Protein AF-A0A8D0DI66-F1 (afdb_monomer_lite)

Radius of gyration: 53.53 Å; chains: 1; bounding box: 119×82×160 Å

InterPro domains:
  IPR032755 Translin-associated factor X-interacting protein 1, N-terminal [PF15739] (42-131)

Structure (mmCIF, N/CA/C/O backbone):
data_AF-A0A8D0DI66-F1
#
_entry.id   AF-A0A8D0DI66-F1
#
loop_
_atom_site.group_PDB
_atom_site.id
_atom_site.type_sy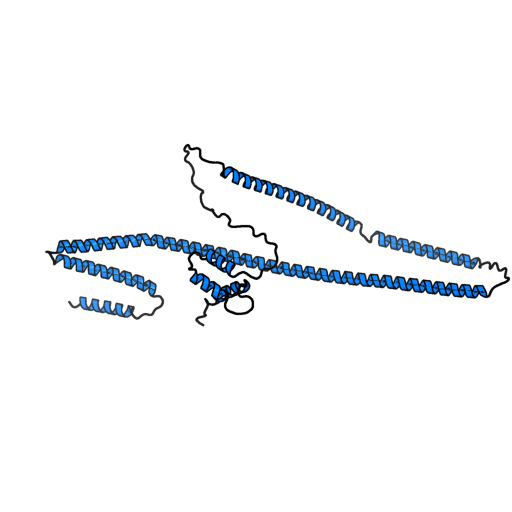mbol
_atom_site.label_atom_id
_atom_site.label_alt_id
_atom_site.label_comp_id
_atom_site.label_asym_id
_atom_site.label_entity_id
_atom_site.label_seq_id
_atom_site.pdbx_PDB_ins_code
_atom_site.Cartn_x
_atom_site.Cartn_y
_atom_site.Cartn_z
_atom_site.occupancy
_atom_site.B_iso_or_equiv
_atom_site.auth_seq_id
_atom_site.auth_comp_id
_atom_site.auth_asym_id
_atom_site.auth_atom_id
_atom_site.pdbx_PDB_model_num
ATOM 1 N N . MET A 1 1 ? -56.279 -38.815 56.880 1.00 44.34 1 MET A N 1
ATOM 2 C CA . MET A 1 1 ? -54.811 -39.004 56.993 1.00 44.34 1 MET A CA 1
ATOM 3 C C . MET A 1 1 ? -54.147 -39.741 55.809 1.00 44.34 1 MET A C 1
ATOM 5 O O . MET A 1 1 ? -52.941 -39.626 55.668 1.00 44.34 1 MET A O 1
ATOM 9 N N . SER A 1 2 ? -54.875 -40.440 54.916 1.00 43.91 2 SER A N 1
ATOM 10 C CA . SER A 1 2 ? -54.264 -41.292 53.860 1.00 43.91 2 SER A CA 1
ATOM 11 C C . SER A 1 2 ? -54.002 -40.610 52.491 1.00 43.91 2 SER A C 1
ATOM 13 O O . SER A 1 2 ? -53.246 -41.134 51.674 1.00 43.91 2 SER A O 1
ATOM 15 N N . GLN A 1 3 ? -54.572 -39.427 52.218 1.00 37.97 3 GLN A N 1
ATOM 16 C CA . GLN A 1 3 ? -54.354 -38.702 50.947 1.00 37.97 3 GLN A CA 1
ATOM 17 C C . GLN A 1 3 ? -53.141 -37.754 50.967 1.00 37.97 3 GLN A C 1
ATOM 19 O O . GLN A 1 3 ? -52.479 -37.594 49.944 1.00 37.97 3 GLN A O 1
ATOM 24 N N . HIS A 1 4 ? -52.783 -37.195 52.128 1.00 40.75 4 HIS A N 1
ATOM 25 C CA . HIS A 1 4 ? -51.636 -36.284 52.256 1.00 40.75 4 HIS A CA 1
ATOM 26 C C . HIS A 1 4 ? -50.275 -36.992 52.120 1.00 40.75 4 HIS A C 1
ATOM 28 O O . HIS A 1 4 ? -49.337 -36.410 51.583 1.00 40.75 4 HIS A O 1
ATOM 34 N N . PHE A 1 5 ? -50.176 -38.267 52.516 1.00 36.66 5 PHE A N 1
ATOM 35 C CA . PHE A 1 5 ? -48.938 -39.050 52.392 1.00 36.66 5 PHE A CA 1
ATOM 36 C C . PHE A 1 5 ? -48.656 -39.537 50.964 1.00 36.66 5 PHE A C 1
ATOM 38 O O . PHE A 1 5 ? -47.498 -39.638 50.565 1.00 36.66 5 PHE A O 1
ATOM 45 N N . ARG A 1 6 ? -49.696 -39.780 50.152 1.00 39.94 6 ARG A N 1
ATOM 46 C CA . ARG A 1 6 ? -49.511 -40.126 48.733 1.00 39.94 6 ARG A CA 1
ATOM 47 C C . ARG A 1 6 ? -48.973 -38.944 47.927 1.00 39.94 6 ARG A C 1
ATOM 49 O O . ARG A 1 6 ? -48.099 -39.140 47.095 1.00 39.94 6 ARG A O 1
ATOM 56 N N . ASN A 1 7 ? -49.412 -37.722 48.230 1.00 39.97 7 ASN A N 1
ATOM 57 C CA . ASN A 1 7 ? -48.957 -36.515 47.533 1.00 39.97 7 ASN A CA 1
ATOM 58 C C . ASN A 1 7 ? -47.483 -36.158 47.831 1.00 39.97 7 ASN A C 1
ATOM 60 O O . ASN A 1 7 ? -46.790 -35.616 46.974 1.00 39.97 7 ASN A O 1
ATOM 64 N N . LEU A 1 8 ? -46.977 -36.521 49.016 1.00 44.62 8 LEU A N 1
ATOM 65 C CA . LEU A 1 8 ? -45.566 -36.337 49.376 1.00 44.62 8 LEU A CA 1
ATOM 66 C C . LEU A 1 8 ? -44.642 -37.283 48.587 1.00 44.62 8 LEU A C 1
ATOM 68 O O . LEU A 1 8 ? -43.598 -36.859 48.099 1.00 44.62 8 LEU A O 1
ATOM 72 N N . ASN A 1 9 ? -45.068 -38.534 48.379 1.00 44.06 9 ASN A N 1
ATOM 73 C CA . ASN A 1 9 ? -44.284 -39.536 47.649 1.00 44.06 9 ASN A CA 1
ATOM 74 C C . ASN A 1 9 ? -44.114 -39.199 46.155 1.00 44.06 9 ASN A C 1
ATOM 76 O O . ASN A 1 9 ? -43.026 -39.373 45.610 1.00 44.06 9 ASN A O 1
ATOM 80 N N . TYR A 1 10 ? -45.138 -38.641 45.497 1.00 47.69 10 TYR A N 1
ATOM 81 C CA . TYR A 1 10 ? -45.021 -38.210 44.094 1.00 47.69 10 TYR A CA 1
ATOM 82 C C . TYR A 1 10 ? -44.075 -37.012 43.915 1.00 47.69 10 TYR A C 1
ATOM 84 O O . TYR A 1 10 ? -43.347 -36.953 42.927 1.00 47.69 10 TYR A O 1
ATOM 92 N N . ARG A 1 11 ? -44.024 -36.082 44.879 1.00 49.84 11 ARG A N 1
ATOM 93 C CA . ARG A 1 11 ? -43.108 -34.927 44.822 1.00 49.84 11 ARG A CA 1
ATOM 94 C C . ARG A 1 11 ? -41.650 -35.326 45.060 1.00 49.84 11 ARG A C 1
ATOM 96 O O . ARG A 1 11 ? -40.769 -34.746 44.434 1.00 49.84 11 ARG A O 1
ATOM 103 N N . CYS A 1 12 ? -41.398 -36.349 45.878 1.00 49.56 12 CYS A N 1
ATOM 104 C CA . CYS A 1 12 ? -40.059 -36.918 46.048 1.00 49.56 12 CYS A CA 1
ATOM 105 C C . CYS A 1 12 ? -39.566 -37.644 44.783 1.00 49.56 12 CYS A C 1
ATOM 107 O O . CYS A 1 12 ? -38.410 -37.476 44.407 1.00 49.56 12 CYS A O 1
ATOM 109 N N . TYR A 1 13 ? -40.431 -38.381 44.076 1.00 46.91 13 TYR A N 1
ATOM 110 C CA . TYR A 1 13 ? -40.047 -39.083 42.841 1.00 46.91 13 TYR A CA 1
ATOM 111 C C . TYR A 1 13 ? -39.694 -38.137 41.684 1.00 46.91 13 TYR A C 1
ATOM 113 O O . TYR A 1 13 ? -38.732 -38.389 40.961 1.00 46.91 13 TYR A O 1
ATOM 121 N N . VAL A 1 14 ? -40.414 -37.019 41.538 1.00 56.31 14 VAL A N 1
ATOM 122 C CA . VAL A 1 14 ? -40.091 -35.984 40.534 1.00 56.31 14 VAL A CA 1
ATOM 123 C C . VAL A 1 14 ? -38.740 -35.321 40.832 1.00 56.31 14 VAL A C 1
ATOM 125 O O . VAL A 1 14 ? -37.997 -34.992 39.912 1.00 56.31 14 VAL A O 1
ATOM 128 N N . PHE A 1 15 ? -38.386 -35.184 42.113 1.00 53.66 15 PHE A N 1
ATOM 129 C CA . PHE A 1 15 ? -37.110 -34.614 42.547 1.00 53.66 15 PHE A CA 1
ATOM 130 C C . PHE A 1 15 ? -35.921 -35.541 42.250 1.00 53.66 15 PHE A C 1
ATOM 132 O O . PHE A 1 15 ? -34.866 -35.075 41.833 1.00 53.66 15 PHE A O 1
ATOM 139 N N . VAL A 1 16 ? -36.106 -36.857 42.393 1.00 55.81 16 VAL A N 1
ATOM 140 C CA . VAL A 1 16 ? -35.076 -37.851 42.042 1.00 55.81 16 VAL A CA 1
ATOM 141 C C . VAL A 1 16 ? -34.902 -37.954 40.523 1.00 55.81 16 VAL A C 1
ATOM 143 O O . VAL A 1 16 ? -33.777 -38.042 40.048 1.00 55.81 16 VAL A O 1
ATOM 146 N N . LEU A 1 17 ? -35.981 -37.855 39.741 1.00 51.41 17 LEU A N 1
ATOM 147 C CA . LEU A 1 17 ? -35.913 -37.869 38.271 1.00 51.41 17 LEU A CA 1
ATOM 148 C C . LEU A 1 17 ? -35.216 -36.633 37.671 1.00 51.41 17 LEU A C 1
ATOM 150 O O . LEU A 1 17 ? -34.586 -36.745 36.623 1.00 51.41 17 LEU A O 1
ATOM 154 N N . LEU A 1 18 ? -35.271 -35.477 38.342 1.00 53.81 18 LEU A N 1
ATOM 155 C CA . LEU A 1 18 ? -34.569 -34.255 37.918 1.00 53.81 18 LEU A CA 1
ATOM 156 C C . LEU A 1 18 ? -33.066 -34.259 38.246 1.00 53.81 18 LEU A C 1
ATOM 158 O O . LEU A 1 18 ? -32.321 -33.490 37.647 1.00 53.81 18 LEU A O 1
ATOM 162 N N . LEU A 1 19 ? -32.609 -35.136 39.147 1.00 54.59 19 LEU A N 1
ATOM 163 C CA . LEU A 1 19 ? -31.191 -35.279 39.502 1.00 54.59 19 LEU A CA 1
ATOM 164 C C . LEU A 1 19 ? -30.407 -36.208 38.552 1.00 54.59 19 LEU A C 1
ATOM 166 O O . LEU A 1 19 ? -29.188 -36.290 38.673 1.00 54.59 19 LEU A O 1
ATOM 170 N N . PHE A 1 20 ? -31.072 -36.891 37.609 1.00 50.28 20 PHE A N 1
ATOM 171 C CA . PHE A 1 20 ? -30.468 -37.956 36.787 1.00 50.28 20 PHE A CA 1
ATOM 172 C C . PHE A 1 20 ? -30.469 -37.722 35.259 1.00 50.28 20 PHE A C 1
ATOM 174 O O . PHE A 1 20 ? -30.137 -38.644 34.516 1.00 50.28 20 PHE A O 1
ATOM 181 N N . LEU A 1 21 ? -30.786 -36.521 34.753 1.00 40.84 21 LEU A N 1
ATOM 182 C CA . LEU A 1 21 ? -30.688 -36.208 33.312 1.00 40.84 21 LEU A CA 1
ATOM 183 C C . LEU A 1 21 ? -29.466 -35.318 32.995 1.00 40.84 21 LEU A C 1
ATOM 185 O O . LEU A 1 21 ? -29.209 -34.360 33.724 1.00 40.84 21 LEU A O 1
ATOM 189 N N . PRO A 1 22 ? -28.688 -35.625 31.935 1.00 48.16 22 PRO A N 1
ATOM 190 C CA . PRO A 1 22 ? -27.294 -35.207 31.820 1.00 48.16 22 PRO A CA 1
ATOM 191 C C . PRO A 1 22 ? -27.105 -33.730 31.435 1.00 48.16 22 PRO A C 1
ATOM 193 O O . PRO A 1 22 ? -27.849 -33.152 30.641 1.00 48.16 22 PRO A O 1
ATOM 196 N N . TYR A 1 23 ? -26.045 -33.162 32.017 1.00 52.25 23 TYR A N 1
ATOM 197 C CA . TYR A 1 23 ? -25.196 -32.058 31.556 1.00 52.25 23 TYR A CA 1
ATOM 198 C C . TYR A 1 23 ? -25.203 -31.977 30.017 1.00 52.25 23 TYR A C 1
ATOM 200 O O . TYR A 1 23 ? -24.894 -32.962 29.365 1.00 52.25 23 TYR A O 1
ATOM 208 N N . TYR A 1 24 ? -25.725 -30.938 29.361 1.00 45.03 24 TYR A N 1
ATOM 209 C CA . TYR A 1 24 ? -24.924 -29.784 28.916 1.00 45.03 24 TYR A CA 1
ATOM 210 C C . TYR A 1 24 ? -25.785 -28.565 28.497 1.00 45.03 24 TYR A C 1
ATOM 212 O O . TYR A 1 24 ? -25.248 -27.528 28.131 1.00 45.03 24 TYR A O 1
ATOM 220 N N . THR A 1 25 ? -27.118 -28.629 28.610 1.00 46.09 25 THR A N 1
ATOM 221 C CA . THR A 1 25 ? -28.039 -27.493 28.348 1.00 46.09 25 THR A CA 1
ATOM 222 C C . THR A 1 25 ? -28.737 -26.971 29.611 1.00 46.09 25 THR A C 1
ATOM 224 O O . THR A 1 25 ? -29.533 -26.036 29.560 1.00 46.09 25 THR A O 1
ATOM 227 N N . ASN A 1 26 ? -28.418 -27.549 30.772 1.00 46.34 26 ASN A N 1
ATOM 228 C CA . ASN A 1 26 ? -29.177 -27.367 32.008 1.00 46.34 26 ASN A CA 1
ATOM 229 C C . ASN A 1 26 ? -28.667 -26.266 32.945 1.00 46.34 26 ASN A C 1
ATOM 231 O O . ASN A 1 26 ? -29.291 -26.047 33.973 1.00 46.34 26 ASN A O 1
ATOM 235 N N . ILE A 1 27 ? -27.590 -25.538 32.637 1.00 49.94 27 ILE A N 1
ATOM 236 C CA . ILE A 1 27 ? -27.067 -24.520 33.571 1.00 49.94 27 ILE A CA 1
ATOM 237 C C . ILE A 1 27 ? -28.084 -23.378 33.737 1.00 49.94 27 ILE A C 1
ATOM 239 O O . ILE A 1 27 ? -28.457 -23.046 34.861 1.00 49.94 27 ILE A O 1
ATOM 243 N N . PHE A 1 28 ? -28.645 -22.886 32.626 1.00 45.44 28 PHE A N 1
ATOM 244 C CA . PHE A 1 28 ? -29.612 -21.782 32.622 1.00 45.44 28 PHE A CA 1
ATOM 245 C C . PHE A 1 28 ? -30.996 -22.186 33.158 1.00 45.44 28 PHE A C 1
ATOM 247 O O . PHE A 1 28 ? -31.677 -21.392 33.812 1.00 45.44 28 PHE A O 1
ATOM 254 N N . LEU A 1 29 ? -31.417 -23.436 32.913 1.00 48.41 29 LEU A N 1
ATOM 255 C CA . LEU A 1 29 ? -32.622 -23.982 33.542 1.00 48.41 29 LEU A CA 1
ATOM 256 C C . LEU A 1 29 ? -32.398 -24.234 35.035 1.00 48.41 29 LEU A C 1
ATOM 258 O O . LEU A 1 29 ? -33.289 -23.929 35.819 1.00 48.41 29 LEU A O 1
ATOM 262 N N . SER A 1 30 ? -31.226 -24.721 35.453 1.00 53.25 30 SER A N 1
ATOM 263 C CA . SER A 1 30 ? -30.946 -24.988 36.865 1.00 53.25 30 SER A CA 1
ATOM 264 C C . SER A 1 30 ? -30.910 -23.709 37.690 1.00 53.25 30 SER A C 1
ATOM 266 O O . SER A 1 30 ? -31.426 -23.722 38.795 1.00 53.25 30 SER A O 1
ATOM 268 N N . GLU A 1 31 ? -30.405 -22.594 37.155 1.00 55.41 31 GLU A N 1
ATOM 269 C CA . GLU A 1 31 ? -30.322 -21.326 37.887 1.00 55.41 31 GLU A CA 1
ATOM 270 C C . GLU A 1 31 ? -31.719 -20.726 38.114 1.00 55.41 31 GLU A C 1
ATOM 272 O O . GLU A 1 31 ? -32.072 -20.324 39.227 1.00 55.41 31 GLU A O 1
ATOM 277 N N . LYS A 1 32 ? -32.584 -20.773 37.092 1.00 57.72 32 LYS A N 1
ATOM 278 C CA . LYS A 1 32 ? -33.996 -20.377 37.221 1.00 57.72 32 LYS A CA 1
ATOM 279 C C . LYS A 1 32 ? -34.809 -21.335 38.097 1.00 57.72 32 LYS A C 1
ATOM 281 O O . LYS A 1 32 ? -35.666 -20.892 38.855 1.00 57.72 32 LYS A O 1
ATOM 286 N N . VAL A 1 33 ? -34.548 -22.640 38.030 1.00 58.00 33 VAL A N 1
ATOM 287 C CA . VAL A 1 33 ? -35.239 -23.642 38.858 1.00 58.00 33 VAL A CA 1
ATOM 288 C C . VAL A 1 33 ? -34.773 -23.569 40.318 1.00 58.00 33 VAL A C 1
ATOM 290 O O . VAL A 1 33 ? -35.618 -23.623 41.210 1.00 58.00 33 VAL A O 1
ATOM 293 N N . LEU A 1 34 ? -33.476 -23.363 40.587 1.00 59.47 34 LEU A N 1
ATOM 294 C CA . LEU A 1 34 ? -32.938 -23.156 41.939 1.00 59.47 34 LEU A CA 1
ATOM 295 C C . LEU A 1 34 ? -33.467 -21.868 42.567 1.00 59.47 34 LEU A C 1
ATOM 297 O O . LEU A 1 34 ? -33.837 -21.873 43.738 1.00 59.47 34 LEU A O 1
ATOM 301 N N . THR A 1 35 ? -33.505 -20.766 41.814 1.00 67.56 35 THR A N 1
ATOM 302 C CA . THR A 1 35 ? -34.039 -19.490 42.319 1.00 67.56 35 THR A CA 1
ATOM 303 C C . THR A 1 35 ? -35.526 -19.601 42.640 1.00 67.56 35 THR A C 1
ATOM 305 O O . THR A 1 35 ? -35.952 -19.144 43.700 1.00 67.56 35 THR A O 1
ATOM 308 N N . TYR A 1 36 ? -36.305 -20.293 41.802 1.00 67.56 36 TYR A N 1
ATOM 309 C CA . TYR A 1 36 ? -37.727 -20.540 42.050 1.00 67.56 36 TYR A CA 1
ATOM 310 C C . TYR A 1 36 ? -37.969 -21.449 43.268 1.00 67.56 36 TYR A C 1
ATOM 312 O O . TYR A 1 36 ? -38.840 -21.167 44.093 1.00 67.56 36 TYR A O 1
ATOM 320 N N . LEU A 1 37 ? -37.169 -22.511 43.428 1.00 65.06 37 LEU A N 1
ATOM 321 C CA . LEU A 1 37 ? -37.225 -23.383 44.605 1.00 65.06 37 LEU A CA 1
ATOM 322 C C . LEU A 1 37 ? -36.842 -22.637 45.887 1.00 65.06 37 LEU A C 1
ATOM 324 O O . LEU A 1 37 ? -37.542 -22.769 46.889 1.00 65.06 37 LEU A O 1
ATOM 328 N N . ASN A 1 38 ? -35.779 -21.831 45.858 1.00 73.31 38 ASN A N 1
ATOM 329 C CA . ASN A 1 38 ? -35.362 -21.025 47.005 1.00 73.31 38 ASN A CA 1
ATOM 330 C C . ASN A 1 38 ? -36.433 -20.006 47.412 1.00 73.31 38 ASN A C 1
ATOM 332 O O . ASN A 1 38 ? -36.662 -19.820 48.605 1.00 73.31 38 ASN A O 1
ATOM 336 N N . LEU A 1 39 ? -37.143 -19.406 46.451 1.00 75.38 39 LEU A N 1
ATOM 337 C CA . LEU A 1 39 ? -38.250 -18.486 46.732 1.00 75.38 39 LEU A CA 1
ATOM 338 C C . LEU A 1 39 ? -39.400 -19.183 47.482 1.00 75.38 39 LEU A C 1
ATOM 340 O O . LEU A 1 39 ? -39.933 -18.653 48.457 1.00 75.38 39 LEU A O 1
ATOM 344 N N . LEU A 1 40 ? -39.755 -20.396 47.048 1.00 80.88 40 LEU A N 1
ATOM 345 C CA . LEU A 1 40 ? -40.791 -21.229 47.668 1.00 80.88 40 LEU A CA 1
ATOM 346 C C . LEU A 1 40 ? -40.396 -21.695 49.072 1.00 80.88 40 LEU A C 1
ATOM 348 O O . LEU A 1 40 ? -41.208 -21.624 49.993 1.00 80.88 40 LEU A O 1
ATOM 352 N N . TRP A 1 41 ? -39.152 -22.141 49.252 1.00 82.75 41 TRP A N 1
ATOM 353 C CA . TRP A 1 41 ? -38.638 -22.537 50.562 1.00 82.75 41 TRP A CA 1
ATOM 354 C C . TRP A 1 41 ? -38.611 -21.362 51.538 1.00 82.75 41 TRP A C 1
ATOM 356 O O . TRP A 1 41 ? -39.096 -21.497 52.661 1.00 82.75 41 TRP A O 1
ATOM 366 N N . LEU A 1 42 ? -38.125 -20.194 51.106 1.00 83.25 42 LEU A N 1
ATOM 367 C CA . LEU A 1 42 ? -38.096 -18.983 51.928 1.00 83.25 42 LEU A CA 1
ATOM 368 C C . LEU A 1 42 ? -39.503 -18.596 52.406 1.00 83.25 42 LEU A C 1
ATOM 370 O O . LEU A 1 42 ? -39.681 -18.250 53.573 1.00 83.25 42 LEU A O 1
ATOM 374 N N . GLN A 1 43 ? -40.507 -18.718 51.534 1.00 85.62 43 GLN A N 1
ATOM 375 C CA . GLN A 1 43 ? -41.900 -18.446 51.878 1.00 85.62 43 GLN A CA 1
ATOM 376 C C . GLN A 1 43 ? -42.434 -19.424 52.935 1.00 85.62 43 GLN A C 1
ATOM 378 O O . GLN A 1 43 ? -43.021 -18.994 53.927 1.00 85.62 43 GLN A O 1
ATOM 383 N N . VAL A 1 44 ? -42.163 -20.726 52.782 1.00 86.88 44 VAL A N 1
ATOM 384 C CA . VAL A 1 44 ? -42.542 -21.746 53.776 1.00 86.88 44 VAL A CA 1
ATOM 385 C C . VAL A 1 44 ? -41.897 -21.455 55.134 1.00 86.88 44 VAL A C 1
ATOM 387 O O . VAL A 1 44 ? -42.576 -21.501 56.160 1.00 86.88 44 VAL A O 1
ATOM 390 N N . TYR A 1 45 ? -40.611 -21.092 55.166 1.00 85.12 45 TYR A N 1
ATOM 391 C CA . TYR A 1 45 ? -39.941 -20.703 56.409 1.00 85.12 45 TYR A CA 1
ATOM 392 C C . TYR A 1 45 ? -40.535 -19.423 57.013 1.00 85.12 45 TYR A C 1
ATOM 394 O O . TYR A 1 45 ? -40.736 -19.371 58.225 1.00 85.12 45 TYR A O 1
ATOM 402 N N . ARG A 1 46 ? -40.883 -18.417 56.199 1.00 88.19 46 ARG A N 1
ATOM 403 C CA . ARG A 1 46 ? -41.519 -17.157 56.639 1.00 88.19 46 ARG A CA 1
ATOM 404 C C . ARG A 1 46 ? -42.869 -17.398 57.320 1.00 88.19 46 ARG A C 1
ATOM 406 O O . ARG A 1 46 ? -43.178 -16.740 58.326 1.00 88.19 46 ARG A O 1
ATOM 413 N N . ASP A 1 47 ? -43.632 -18.357 56.799 1.00 85.56 47 ASP A N 1
ATOM 414 C CA . ASP A 1 47 ? -44.935 -18.773 57.318 1.00 85.56 47 ASP A CA 1
ATOM 415 C C . ASP A 1 47 ? -44.792 -19.580 58.616 1.00 85.56 47 ASP A C 1
ATOM 417 O O . ASP A 1 47 ? -45.428 -19.244 59.619 1.00 85.56 47 ASP A O 1
ATOM 421 N N . VAL A 1 48 ? -43.886 -20.567 58.653 1.00 89.81 48 VAL A N 1
ATOM 422 C CA . VAL A 1 48 ? -43.586 -21.358 59.863 1.00 89.81 48 VAL A CA 1
ATOM 423 C C . VAL A 1 48 ? -43.074 -20.466 60.996 1.00 89.81 48 VAL A C 1
ATOM 425 O O . VAL A 1 48 ? -43.544 -20.580 62.127 1.00 89.81 48 VAL A O 1
ATOM 428 N N . PHE A 1 49 ? -42.172 -19.524 60.704 1.00 87.31 49 PHE A N 1
ATOM 429 C CA . PHE A 1 49 ? -41.676 -18.561 61.691 1.00 87.31 49 PHE A CA 1
ATOM 430 C C . PHE A 1 49 ? -42.793 -17.624 62.174 1.00 87.31 49 PHE A C 1
ATOM 432 O O . PHE A 1 49 ? -42.842 -17.247 63.341 1.00 87.31 49 PHE A O 1
ATOM 439 N N . GLY A 1 50 ? -43.741 -17.279 61.295 1.00 87.88 50 GLY A N 1
ATOM 440 C CA . GLY A 1 50 ? -44.944 -16.531 61.662 1.00 87.88 50 GLY A CA 1
ATOM 441 C C . GLY A 1 50 ? -45.859 -17.298 62.621 1.00 87.88 50 GLY A C 1
ATOM 442 O O . GLY A 1 50 ? -46.382 -16.701 63.560 1.00 87.88 50 GLY A O 1
ATOM 443 N N . CYS A 1 51 ? -46.032 -18.605 62.416 1.00 86.00 51 CYS A N 1
ATOM 444 C CA . CYS A 1 51 ? -46.737 -19.479 63.355 1.00 86.00 51 CYS A CA 1
ATOM 445 C C . CYS A 1 51 ? -45.985 -19.596 64.687 1.00 86.00 51 CYS A C 1
ATOM 447 O O . CYS A 1 51 ? -46.595 -19.435 65.738 1.00 86.00 51 CYS A O 1
ATOM 449 N N . PHE A 1 52 ? -44.662 -19.775 64.650 1.00 86.31 52 PHE A N 1
ATOM 450 C CA . PHE A 1 52 ? -43.818 -19.860 65.844 1.00 86.31 52 PHE A CA 1
ATOM 451 C C . PHE A 1 52 ? -43.926 -18.600 66.718 1.00 86.31 52 PHE A C 1
ATOM 453 O O . PHE A 1 52 ? -44.151 -18.696 67.918 1.00 86.31 52 PHE A O 1
ATOM 460 N N . ILE A 1 53 ? -43.877 -17.404 66.125 1.00 86.25 53 ILE A N 1
ATOM 461 C CA . ILE A 1 53 ? -44.007 -16.131 66.858 1.00 86.25 53 ILE A CA 1
ATOM 462 C C . ILE A 1 53 ? -45.357 -16.005 67.588 1.00 86.25 53 ILE A C 1
ATOM 464 O O . ILE A 1 53 ? -45.409 -15.402 68.659 1.00 86.25 53 ILE A O 1
ATOM 468 N N . LYS A 1 54 ? -46.443 -16.575 67.043 1.00 86.38 54 LYS A N 1
ATOM 469 C CA . LYS A 1 54 ? -47.788 -16.514 67.649 1.00 86.38 54 LYS A CA 1
ATOM 470 C C . LYS A 1 54 ? -47.914 -17.356 68.924 1.00 86.38 54 LYS A C 1
ATOM 472 O O . LYS A 1 54 ? -48.702 -16.999 69.797 1.00 86.38 54 LYS A O 1
ATOM 477 N N . GLU A 1 55 ? -47.145 -18.437 69.042 1.00 87.38 55 GLU A N 1
ATOM 478 C CA . GLU A 1 55 ? -47.171 -19.335 70.206 1.00 87.38 55 GLU A CA 1
ATOM 479 C C . GLU A 1 55 ? -46.388 -18.760 71.410 1.00 87.38 55 GLU A C 1
ATOM 481 O O . GLU A 1 55 ? -46.750 -18.989 72.565 1.00 87.38 55 GLU A O 1
ATOM 486 N N . PHE A 1 56 ? -45.353 -17.940 71.177 1.00 83.50 56 PHE A N 1
ATOM 487 C CA . PHE A 1 56 ? -44.485 -17.384 72.231 1.00 83.50 56 PHE A CA 1
ATOM 488 C C . PHE A 1 56 ? -44.890 -15.970 72.675 1.00 83.50 56 PHE A C 1
ATOM 490 O O . PHE A 1 56 ? -44.224 -14.985 72.357 1.00 83.50 56 PHE A O 1
ATOM 497 N N . LYS A 1 57 ? -45.944 -15.860 73.490 1.00 82.69 57 LYS A N 1
ATOM 498 C CA . LYS A 1 57 ? -46.534 -14.568 73.909 1.00 82.69 57 LYS A CA 1
ATOM 499 C C . LYS A 1 57 ? -45.572 -13.601 74.624 1.00 82.69 57 LYS A C 1
ATOM 501 O O . LYS A 1 57 ? -45.681 -12.395 74.431 1.00 82.69 57 LYS A O 1
ATOM 506 N N . THR A 1 58 ? -44.619 -14.099 75.417 1.00 86.94 58 THR A N 1
ATOM 507 C CA . THR A 1 58 ? -43.692 -13.264 76.215 1.00 86.94 58 THR A CA 1
ATOM 508 C C . THR A 1 58 ? -42.596 -12.601 75.373 1.00 86.94 58 THR A C 1
ATOM 510 O O . THR A 1 58 ? -42.191 -11.479 75.656 1.00 86.94 58 THR A O 1
ATOM 513 N N . TYR A 1 59 ? -42.132 -13.277 74.317 1.00 86.88 59 TYR A N 1
ATOM 514 C CA . TYR A 1 59 ? -41.052 -12.806 73.433 1.00 86.88 59 TYR A CA 1
ATOM 515 C C . TYR A 1 59 ? -41.555 -12.369 72.048 1.00 86.88 59 TYR A C 1
ATOM 517 O O . TYR A 1 59 ? -40.766 -11.938 71.206 1.00 86.88 59 TYR A O 1
ATOM 525 N N . GLN A 1 60 ? -42.867 -12.441 71.816 1.00 90.00 60 GLN A N 1
ATOM 526 C CA . GLN A 1 60 ? -43.541 -12.063 70.575 1.00 90.00 60 GLN A CA 1
ATOM 527 C C . GLN A 1 60 ? -43.098 -10.696 70.011 1.00 90.00 60 GLN A C 1
ATOM 529 O O . GLN A 1 60 ? -42.724 -10.662 68.837 1.00 90.00 60 GLN A O 1
ATOM 534 N N . PRO A 1 61 ? -43.095 -9.577 70.772 1.00 89.38 61 PRO A N 1
ATOM 535 C CA . PRO A 1 61 ? -42.693 -8.279 70.225 1.00 89.38 61 PRO A CA 1
ATOM 536 C C . PRO A 1 61 ? -41.237 -8.279 69.745 1.00 89.38 61 PRO A C 1
ATOM 538 O O . PRO A 1 61 ? -40.966 -7.776 68.656 1.00 89.38 61 PRO A O 1
ATOM 541 N N . LEU A 1 62 ? -40.326 -8.929 70.478 1.00 89.94 62 LEU A N 1
ATOM 542 C CA . LEU A 1 62 ? -38.916 -9.045 70.100 1.00 89.94 62 LEU A CA 1
ATOM 543 C C . LEU A 1 62 ? -38.739 -9.865 68.812 1.00 89.94 62 LEU A C 1
ATOM 545 O O . LEU A 1 62 ? -38.111 -9.391 67.870 1.00 89.94 62 LEU A O 1
ATOM 549 N N . LEU A 1 63 ? -39.333 -11.061 68.732 1.00 89.50 63 LEU A N 1
ATOM 550 C CA . LEU A 1 63 ? -39.221 -11.917 67.544 1.00 89.50 63 LEU A CA 1
ATOM 551 C C . LEU A 1 63 ? -39.915 -11.308 66.317 1.00 89.50 63 LEU A C 1
ATOM 553 O O . LEU A 1 63 ? -39.430 -11.458 65.197 1.00 89.50 63 LEU A O 1
ATOM 557 N N . SER A 1 64 ? -41.027 -10.592 66.515 1.00 89.50 64 SER A N 1
ATOM 558 C CA . SER A 1 64 ? -41.695 -9.853 65.439 1.00 89.50 64 SER A CA 1
ATOM 559 C C . SER A 1 64 ? -40.861 -8.668 64.943 1.00 89.50 64 SER A C 1
ATOM 561 O O . SER A 1 64 ? -40.811 -8.436 63.738 1.00 89.50 64 SER A O 1
ATOM 563 N N . GLY A 1 65 ? -40.157 -7.974 65.845 1.00 91.44 65 GLY A N 1
ATOM 564 C CA . GLY A 1 65 ? -39.211 -6.915 65.501 1.00 91.44 65 GLY A CA 1
ATOM 565 C C . GLY A 1 65 ? -38.035 -7.455 64.692 1.00 91.44 65 GLY A C 1
ATOM 566 O O . GLY A 1 65 ? -37.757 -6.945 63.614 1.00 91.44 65 GLY A O 1
ATOM 567 N N . ILE A 1 66 ? -37.424 -8.554 65.145 1.00 90.88 66 ILE A N 1
ATOM 568 C CA . ILE A 1 66 ? -36.336 -9.233 64.423 1.00 90.88 66 ILE A CA 1
ATOM 569 C C . ILE A 1 66 ? -36.804 -9.680 63.030 1.00 90.88 66 ILE A C 1
ATOM 571 O O . ILE A 1 66 ? -36.142 -9.392 62.036 1.00 90.88 66 ILE A O 1
ATOM 575 N N . LYS A 1 67 ? -37.971 -10.335 62.931 1.00 90.88 67 LYS A N 1
ATOM 576 C CA . LYS A 1 67 ? -38.552 -10.744 61.642 1.00 90.88 67 LYS A CA 1
ATOM 577 C C . LYS A 1 67 ? -38.769 -9.540 60.721 1.00 90.88 67 LYS A C 1
ATOM 579 O O . LYS A 1 67 ? -38.412 -9.614 59.551 1.00 90.88 67 LYS A O 1
ATOM 584 N N . LYS A 1 68 ? -39.308 -8.434 61.239 1.00 91.81 68 LYS A N 1
ATOM 585 C CA . LYS A 1 68 ? -39.535 -7.207 60.465 1.00 91.81 68 LYS A CA 1
ATOM 586 C C . LYS A 1 68 ? -38.228 -6.611 59.935 1.00 91.81 68 LYS A C 1
ATOM 588 O O . LYS A 1 68 ? -38.182 -6.249 58.767 1.00 91.81 68 LYS A O 1
ATOM 593 N N . GLU A 1 69 ? -37.169 -6.555 60.741 1.00 93.19 69 GLU A N 1
ATOM 594 C CA . GLU A 1 69 ? -35.857 -6.063 60.288 1.00 93.19 69 GLU A CA 1
ATOM 595 C C . GLU A 1 69 ? -35.264 -6.930 59.163 1.00 93.19 69 GLU A C 1
ATOM 597 O O . GLU A 1 69 ? -34.781 -6.410 58.154 1.00 93.19 69 GLU A O 1
ATOM 602 N N . TYR A 1 70 ? -35.370 -8.258 59.262 1.00 91.38 70 TYR A N 1
ATOM 603 C CA . TYR A 1 70 ? -34.944 -9.149 58.175 1.00 91.38 70 TYR A CA 1
ATOM 604 C C . TYR A 1 70 ? -35.803 -9.006 56.913 1.00 91.38 70 TYR A C 1
ATOM 606 O O . TYR A 1 70 ? -35.293 -9.060 55.797 1.00 91.38 70 TYR A O 1
ATOM 614 N N . GLU A 1 71 ? -37.108 -8.796 57.063 1.00 91.00 71 GLU A N 1
ATOM 615 C CA . GLU A 1 71 ? -37.993 -8.551 55.924 1.00 91.00 71 GLU A CA 1
ATOM 616 C C . GLU A 1 71 ? -37.695 -7.209 55.241 1.00 91.00 71 GLU A C 1
ATOM 618 O O . GLU A 1 71 ? -37.675 -7.150 54.012 1.00 91.00 71 GLU A O 1
ATOM 623 N N . ASN A 1 72 ? -37.397 -6.164 56.018 1.00 92.75 72 ASN A N 1
ATOM 624 C CA . ASN A 1 72 ? -36.997 -4.855 55.503 1.00 92.75 72 ASN A CA 1
ATOM 625 C C . ASN A 1 72 ? -35.664 -4.933 54.742 1.00 92.75 72 ASN A C 1
ATOM 627 O O . ASN A 1 72 ? -35.547 -4.402 53.640 1.00 92.75 72 ASN A O 1
ATOM 631 N N . THR A 1 73 ? -34.666 -5.619 55.306 1.00 91.44 73 THR A N 1
ATOM 632 C CA . THR A 1 73 ? -33.351 -5.786 54.662 1.00 91.44 73 THR A CA 1
ATOM 633 C C . THR A 1 73 ? -33.430 -6.636 53.393 1.00 91.44 73 THR A C 1
ATOM 635 O O . THR A 1 73 ? -32.798 -6.295 52.396 1.00 91.44 73 THR A O 1
ATOM 638 N N . LEU A 1 74 ? -34.249 -7.694 53.372 1.00 88.06 74 LEU A N 1
ATOM 639 C CA . LEU A 1 74 ? -34.498 -8.480 52.158 1.00 88.06 74 LEU A CA 1
ATOM 640 C C . LEU A 1 74 ? -35.184 -7.659 51.060 1.00 88.06 74 LEU A C 1
ATOM 642 O O . LEU A 1 74 ? -34.788 -7.768 49.902 1.00 88.06 74 LEU A O 1
ATOM 646 N N . ALA A 1 75 ? -36.180 -6.838 51.409 1.00 90.88 75 ALA A N 1
ATOM 647 C CA . ALA A 1 75 ? -36.838 -5.950 50.452 1.00 90.88 75 ALA A CA 1
ATOM 648 C C . ALA A 1 75 ? -35.847 -4.933 49.862 1.00 90.88 75 ALA A C 1
ATOM 650 O O . ALA A 1 75 ? -35.762 -4.800 48.645 1.00 90.88 75 ALA A O 1
ATOM 651 N N . TYR A 1 76 ? -35.020 -4.316 50.712 1.00 93.44 76 TYR A N 1
ATOM 652 C CA . TYR A 1 76 ? -33.958 -3.406 50.279 1.00 93.44 76 TYR A CA 1
ATOM 653 C C . TYR A 1 76 ? -32.980 -4.069 49.293 1.00 93.44 76 TYR A C 1
ATOM 655 O O . TYR A 1 76 ? -32.690 -3.512 48.237 1.00 93.44 76 TYR A O 1
ATOM 663 N N . LEU A 1 77 ? -32.506 -5.285 49.592 1.00 89.06 77 LEU A N 1
ATOM 664 C CA . LEU A 1 77 ? -31.603 -6.022 48.698 1.00 89.06 77 LEU A CA 1
ATOM 665 C C . LEU A 1 77 ? -32.275 -6.406 47.371 1.00 89.06 77 LEU A C 1
ATOM 667 O O . LEU A 1 77 ? -31.634 -6.359 46.323 1.00 89.06 77 LEU A O 1
ATOM 671 N N . GLN A 1 78 ? -33.558 -6.778 47.391 1.00 88.25 78 GLN A N 1
ATOM 672 C CA . GLN A 1 78 ? -34.315 -7.075 46.171 1.00 88.25 78 GLN A CA 1
ATOM 673 C C . GLN A 1 78 ? -34.484 -5.840 45.285 1.00 88.25 78 GLN A C 1
ATOM 675 O O . GLN A 1 78 ? -34.348 -5.951 44.066 1.00 88.25 78 GLN A O 1
ATOM 680 N N . ASP A 1 79 ? -34.744 -4.677 45.879 1.00 91.31 79 ASP A N 1
ATOM 681 C CA . ASP A 1 79 ? -34.848 -3.424 45.134 1.00 91.31 79 ASP A CA 1
ATOM 682 C C . ASP A 1 79 ? -33.488 -3.006 44.552 1.00 91.31 79 ASP A C 1
ATOM 684 O O . ASP A 1 79 ? -33.422 -2.676 43.370 1.00 91.31 79 ASP A O 1
ATOM 688 N N . GLN A 1 80 ? -32.381 -3.178 45.287 1.00 90.69 80 GLN A N 1
ATOM 689 C CA . GLN A 1 80 ? -31.035 -2.973 44.727 1.00 90.69 80 GLN A CA 1
ATOM 690 C C . GLN A 1 80 ? -30.734 -3.900 43.536 1.00 90.69 80 GLN A C 1
ATOM 692 O O . GLN A 1 80 ? -30.138 -3.474 42.547 1.00 90.69 80 GLN A O 1
ATOM 697 N N . ILE A 1 81 ? -31.162 -5.166 43.583 1.00 88.19 81 ILE A N 1
ATOM 698 C CA . ILE A 1 81 ? -31.010 -6.090 42.445 1.00 88.19 81 ILE A CA 1
ATOM 699 C C . ILE A 1 81 ? -31.828 -5.605 41.239 1.00 88.19 81 ILE A C 1
ATOM 701 O O . ILE A 1 81 ? -31.336 -5.645 40.110 1.00 88.19 81 ILE A O 1
ATOM 705 N N . ARG A 1 82 ? -33.053 -5.114 41.467 1.00 89.00 82 ARG A N 1
ATOM 706 C CA . ARG A 1 82 ? -33.910 -4.565 40.403 1.00 89.00 82 ARG A CA 1
ATOM 707 C C . ARG A 1 82 ? -33.301 -3.331 39.745 1.00 89.00 82 ARG A C 1
ATOM 709 O O . ARG A 1 82 ? -33.430 -3.192 38.534 1.00 89.00 82 ARG A O 1
ATOM 716 N N . GLU A 1 83 ? -32.629 -2.472 40.506 1.00 92.00 83 GLU A N 1
ATOM 717 C CA . GLU A 1 83 ? -31.929 -1.292 39.977 1.00 92.00 83 GLU A CA 1
ATOM 718 C C . GLU A 1 83 ? -30.678 -1.650 39.158 1.00 92.00 83 GLU A C 1
ATOM 720 O O . GLU A 1 83 ? -30.346 -0.958 38.196 1.00 92.00 83 GLU A O 1
ATOM 725 N N . LEU A 1 84 ? -29.994 -2.751 39.486 1.00 89.88 84 LEU A N 1
ATOM 726 C CA . LEU A 1 84 ? -28.801 -3.207 38.761 1.00 89.88 84 LEU A CA 1
ATOM 727 C C . LEU A 1 84 ? -29.122 -3.894 37.422 1.00 89.88 84 LEU A C 1
ATOM 729 O O . LEU A 1 84 ? -28.304 -3.862 36.500 1.00 89.88 84 LEU A O 1
ATOM 733 N N . GLU A 1 85 ? -30.296 -4.509 37.293 1.00 90.00 85 GLU A N 1
ATOM 734 C CA . GLU A 1 85 ? -30.741 -5.199 36.076 1.00 90.00 85 GLU A CA 1
ATOM 735 C C . GLU A 1 85 ? -30.751 -4.305 34.811 1.00 90.00 85 GLU A C 1
ATOM 737 O O . GLU A 1 85 ? -30.164 -4.707 33.797 1.00 90.00 85 GLU A O 1
ATOM 742 N N . PRO A 1 86 ? -31.321 -3.077 34.819 1.00 92.88 86 PRO A N 1
ATOM 743 C CA . PRO A 1 86 ? -31.265 -2.192 33.659 1.00 92.88 86 PRO A CA 1
ATOM 744 C C . PRO A 1 86 ? -29.829 -1.780 33.324 1.00 92.88 86 PRO A C 1
ATOM 746 O O . PRO A 1 86 ? -29.483 -1.737 32.143 1.00 92.88 86 PRO A O 1
ATOM 749 N N . LEU A 1 87 ? -28.963 -1.566 34.321 1.00 93.50 87 LEU A N 1
ATOM 750 C CA . LEU A 1 87 ? -27.559 -1.222 34.081 1.00 93.50 87 LEU A CA 1
ATOM 751 C C . LEU A 1 87 ? -26.804 -2.373 33.399 1.00 93.50 87 LEU A C 1
ATOM 753 O O . LEU A 1 87 ? -26.064 -2.143 32.445 1.00 93.50 87 LEU A O 1
ATOM 757 N N . ARG A 1 88 ? -27.049 -3.621 33.819 1.00 92.50 88 ARG A N 1
ATOM 758 C CA . ARG A 1 88 ? -26.509 -4.819 33.151 1.00 92.50 88 ARG A CA 1
ATOM 759 C C . ARG A 1 88 ? -27.017 -4.956 31.718 1.00 92.50 88 ARG A C 1
ATOM 761 O O . ARG A 1 88 ? -26.252 -5.332 30.833 1.00 92.50 88 ARG A O 1
ATOM 768 N N . SER A 1 89 ? -28.295 -4.657 31.480 1.00 93.81 89 SER A N 1
ATOM 769 C CA . SER A 1 89 ? -28.866 -4.679 30.128 1.00 93.81 89 SER A CA 1
ATOM 770 C C . SER A 1 89 ? -28.246 -3.608 29.227 1.00 93.81 89 SER A C 1
ATOM 772 O O . SER A 1 89 ? -27.879 -3.901 28.093 1.00 93.81 89 SER A O 1
ATOM 774 N N . HIS A 1 90 ? -28.042 -2.399 29.756 1.00 96.12 90 HIS A N 1
ATOM 775 C CA . HIS A 1 90 ? -27.416 -1.303 29.033 1.00 96.12 90 HIS A CA 1
ATOM 776 C C . HIS A 1 90 ? -25.951 -1.607 28.716 1.00 96.12 90 HIS A C 1
ATOM 778 O O . HIS A 1 90 ? -25.526 -1.430 27.579 1.00 96.12 90 HIS A O 1
ATOM 784 N N . LEU A 1 91 ? -25.200 -2.134 29.689 1.00 96.12 91 LEU A N 1
ATOM 785 C CA . LEU A 1 91 ? -23.811 -2.538 29.487 1.00 96.12 91 LEU A CA 1
ATOM 786 C C . LEU A 1 91 ? -23.695 -3.588 28.378 1.00 96.12 91 LEU A C 1
ATOM 788 O O . LEU A 1 91 ? -22.874 -3.422 27.487 1.00 96.12 91 LEU A O 1
ATOM 792 N N . ARG A 1 92 ? -24.571 -4.600 28.370 1.00 96.38 92 ARG A N 1
ATOM 793 C CA . ARG A 1 92 ? -24.614 -5.613 27.304 1.00 96.38 92 ARG A CA 1
ATOM 794 C C . ARG A 1 92 ? -24.827 -4.991 25.922 1.00 96.38 92 ARG A C 1
ATOM 796 O O . ARG A 1 92 ? -24.080 -5.302 25.005 1.00 96.38 92 ARG A O 1
ATOM 803 N N . LEU A 1 93 ? -25.794 -4.080 25.792 1.00 97.19 93 LEU A N 1
ATOM 804 C CA . LEU A 1 93 ? -26.066 -3.390 24.526 1.00 97.19 93 LEU A CA 1
ATOM 805 C C . LEU A 1 93 ? -24.873 -2.547 24.058 1.00 97.19 93 LEU A C 1
ATOM 807 O O . LEU A 1 93 ? -24.545 -2.547 22.874 1.00 97.19 93 LEU A O 1
ATOM 811 N N . VAL A 1 94 ? -24.212 -1.834 24.975 1.00 97.81 94 VAL A N 1
ATOM 812 C CA . VAL A 1 94 ? -23.020 -1.039 24.648 1.00 97.81 94 VAL A CA 1
ATOM 813 C C . VAL A 1 94 ? -21.858 -1.943 24.239 1.00 97.81 94 VAL A C 1
ATOM 815 O O . VAL A 1 94 ? -21.166 -1.623 23.277 1.00 97.81 94 VAL A O 1
ATOM 818 N N . THR A 1 95 ? -21.665 -3.081 24.910 1.00 96.69 95 THR A N 1
ATOM 819 C CA . THR A 1 95 ? -20.663 -4.082 24.520 1.00 96.69 95 THR A CA 1
ATOM 820 C C . THR A 1 95 ? -20.937 -4.617 23.115 1.00 96.69 95 THR A C 1
ATOM 822 O O . THR A 1 95 ? -20.045 -4.566 22.276 1.00 96.69 95 THR A O 1
ATOM 825 N N . GLU A 1 96 ? -22.175 -5.015 22.813 1.00 97.38 96 GLU A N 1
ATOM 826 C CA . GLU A 1 96 ? -22.568 -5.499 21.479 1.00 97.38 96 GLU A CA 1
ATOM 827 C C . GLU A 1 96 ? -22.375 -4.430 20.384 1.00 97.38 96 GLU A C 1
ATOM 829 O O . GLU A 1 96 ? -21.953 -4.733 19.266 1.00 97.38 96 GLU A O 1
ATOM 834 N N . GLU A 1 97 ? -22.668 -3.161 20.688 1.00 97.94 97 GLU A N 1
ATOM 835 C CA . GLU A 1 97 ? -22.421 -2.039 19.773 1.00 97.94 97 GLU A CA 1
ATOM 836 C C . GLU A 1 97 ? -20.922 -1.818 19.536 1.00 97.94 97 GLU A C 1
ATOM 838 O O . GLU A 1 97 ? -20.508 -1.602 18.394 1.00 97.94 97 GLU A O 1
ATOM 843 N N . CYS A 1 98 ? -20.105 -1.873 20.589 1.00 95.94 98 CYS A N 1
ATOM 844 C CA . CYS A 1 98 ? -18.654 -1.763 20.474 1.00 95.94 98 CYS A CA 1
ATOM 845 C C . CYS A 1 98 ? -18.075 -2.910 19.641 1.00 95.94 98 CYS A C 1
ATOM 847 O O . CYS A 1 98 ? -17.312 -2.648 18.711 1.00 95.94 98 CYS A O 1
ATOM 849 N N . ASP A 1 99 ? -18.486 -4.149 19.909 1.00 97.25 99 ASP A N 1
ATOM 850 C CA . ASP A 1 99 ? -18.018 -5.329 19.179 1.00 97.25 99 ASP A CA 1
ATOM 851 C C . ASP A 1 99 ? -18.367 -5.233 17.692 1.00 97.25 99 ASP A C 1
ATOM 853 O O . ASP A 1 99 ? -17.509 -5.447 16.833 1.00 97.25 99 ASP A O 1
ATOM 857 N N . ARG A 1 100 ? -19.594 -4.807 17.363 1.00 97.94 100 ARG A N 1
ATOM 858 C CA . ARG A 1 100 ? -19.998 -4.570 15.971 1.00 97.94 100 ARG A CA 1
ATOM 859 C C . ARG A 1 100 ? -19.151 -3.490 15.300 1.00 97.94 100 ARG A C 1
ATOM 861 O O . ARG A 1 100 ? -18.771 -3.656 14.142 1.00 97.94 100 ARG A O 1
ATOM 868 N N . LYS A 1 101 ? -18.846 -2.388 15.993 1.00 98.19 101 LYS A N 1
ATOM 869 C CA . LYS A 1 101 ? -17.980 -1.325 15.452 1.00 98.19 101 LYS A CA 1
ATOM 870 C C . LYS A 1 101 ? -16.562 -1.822 15.199 1.00 98.19 101 LYS A C 1
ATOM 872 O O . LYS A 1 101 ? -16.009 -1.526 14.144 1.00 98.19 101 LYS A O 1
ATOM 877 N N . ILE A 1 102 ? -15.995 -2.587 16.130 1.00 97.31 102 ILE A N 1
ATOM 878 C CA . ILE A 1 102 ? -14.662 -3.182 15.984 1.00 97.31 102 ILE A CA 1
ATOM 879 C C . ILE A 1 102 ? -14.642 -4.120 14.776 1.00 97.31 102 ILE A C 1
ATOM 881 O O . ILE A 1 102 ? -13.768 -3.999 13.922 1.00 97.31 102 ILE A O 1
ATOM 885 N N . GLN A 1 103 ? -15.637 -5.000 14.651 1.00 97.69 103 GLN A N 1
ATOM 886 C CA . GLN A 1 103 ? -15.745 -5.923 13.520 1.00 97.69 103 GLN A CA 1
ATOM 887 C C . GLN A 1 103 ? -15.902 -5.197 12.179 1.00 97.69 103 GLN A C 1
ATOM 889 O O . GLN A 1 103 ? -15.265 -5.584 11.202 1.00 97.69 103 GLN A O 1
ATOM 894 N N . ALA A 1 104 ? -16.714 -4.136 12.125 1.00 98.06 104 ALA A N 1
ATOM 895 C CA . ALA A 1 104 ? -16.892 -3.338 10.914 1.00 98.06 104 ALA A CA 1
ATOM 896 C C . ALA A 1 104 ? -15.581 -2.663 10.483 1.00 98.06 104 ALA A C 1
ATOM 898 O O . ALA A 1 104 ? -15.191 -2.779 9.324 1.00 98.06 104 ALA A O 1
ATOM 899 N N . ARG A 1 105 ? -14.864 -2.033 11.425 1.00 97.25 105 ARG A N 1
ATOM 900 C CA . ARG A 1 105 ? -13.548 -1.432 11.159 1.00 97.25 105 ARG A CA 1
ATOM 901 C C . ARG A 1 105 ? -12.532 -2.462 10.694 1.00 97.25 105 ARG A C 1
ATOM 903 O O . ARG A 1 105 ? -11.848 -2.238 9.705 1.00 97.25 105 ARG A O 1
ATOM 910 N N . TRP A 1 106 ? -12.492 -3.615 11.350 1.00 96.06 106 TRP A N 1
ATOM 911 C CA . TRP A 1 106 ? -11.589 -4.687 10.960 1.00 96.06 106 TRP A CA 1
ATOM 912 C C . TRP A 1 106 ? -11.890 -5.204 9.545 1.00 96.06 106 TRP A C 1
ATOM 914 O O . TRP A 1 106 ? -10.973 -5.424 8.759 1.00 96.06 106 TRP A O 1
ATOM 924 N N . ALA A 1 107 ? -13.166 -5.341 9.174 1.00 98.06 107 ALA A N 1
ATOM 925 C CA . ALA A 1 107 ? -13.556 -5.731 7.821 1.00 98.06 107 ALA A CA 1
ATOM 926 C C . ALA A 1 107 ? -13.172 -4.675 6.764 1.00 98.06 107 ALA A C 1
ATOM 928 O O . ALA A 1 107 ? -12.691 -5.044 5.690 1.00 98.06 107 ALA A O 1
ATOM 929 N N . GLU A 1 108 ? -13.350 -3.383 7.069 1.00 97.81 108 GLU A N 1
ATOM 930 C CA . GLU A 1 108 ? -12.899 -2.267 6.222 1.00 97.81 108 GLU A CA 1
ATOM 931 C C . GLU A 1 108 ? -11.379 -2.321 6.003 1.00 97.81 108 GLU A C 1
ATOM 933 O O . GLU A 1 108 ? -10.922 -2.334 4.858 1.00 97.81 108 GLU A O 1
ATOM 938 N N . GLU A 1 109 ? -10.602 -2.450 7.081 1.00 96.38 109 GLU A N 1
ATOM 939 C CA . GLU A 1 109 ? -9.138 -2.540 7.031 1.00 96.38 109 GLU A CA 1
ATOM 940 C C . GLU A 1 109 ? -8.668 -3.743 6.203 1.00 96.38 109 GLU A C 1
ATOM 942 O O . GLU A 1 109 ? -7.783 -3.613 5.357 1.00 96.38 109 GLU A O 1
ATOM 947 N N . GLN A 1 110 ? -9.276 -4.921 6.381 1.00 98.12 110 GLN A N 1
ATOM 948 C CA . GLN A 1 110 ? -8.922 -6.103 5.587 1.00 98.12 110 GLN A CA 1
ATOM 949 C C . GLN A 1 110 ? -9.248 -5.925 4.098 1.00 98.12 110 GLN A C 1
ATOM 951 O O . GLN A 1 110 ? -8.482 -6.372 3.236 1.00 98.12 110 GLN A O 1
ATOM 956 N N . ALA A 1 111 ? -10.359 -5.258 3.772 1.00 98.19 111 ALA A N 1
ATOM 957 C CA . ALA A 1 111 ? -10.711 -4.951 2.391 1.00 98.19 111 ALA A CA 1
ATOM 958 C C . ALA A 1 111 ? -9.703 -3.979 1.751 1.00 98.19 111 ALA A C 1
ATOM 960 O O . ALA A 1 111 ? -9.272 -4.209 0.615 1.00 98.19 111 ALA A O 1
ATOM 961 N N . GLU A 1 112 ? -9.283 -2.946 2.487 1.00 98.12 112 GLU A N 1
ATOM 962 C CA . GLU A 1 112 ? -8.280 -1.971 2.049 1.00 98.12 112 GLU A CA 1
ATOM 963 C C . GLU A 1 112 ? -6.899 -2.615 1.872 1.00 98.12 112 GLU A C 1
ATOM 965 O O . GLU A 1 112 ? -6.294 -2.494 0.805 1.00 98.12 112 GLU A O 1
ATOM 970 N N . ILE A 1 113 ? -6.438 -3.403 2.849 1.00 98.00 113 ILE A N 1
ATOM 971 C CA . ILE A 1 113 ? -5.189 -4.177 2.749 1.00 98.00 113 ILE A CA 1
ATOM 972 C C . ILE A 1 113 ? -5.229 -5.089 1.517 1.00 98.00 113 ILE A C 1
ATOM 974 O O . ILE A 1 113 ? -4.259 -5.171 0.757 1.00 98.00 113 ILE A O 1
ATOM 978 N N . GLY A 1 114 ? -6.360 -5.758 1.281 1.00 98.56 114 GLY A N 1
ATOM 979 C CA . GLY A 1 114 ? -6.566 -6.586 0.097 1.00 98.56 114 GLY A CA 1
ATOM 980 C C . GLY A 1 114 ? -6.487 -5.795 -1.213 1.00 98.56 114 GLY A C 1
ATOM 981 O O . GLY A 1 114 ? -5.922 -6.292 -2.192 1.00 98.56 114 GLY A O 1
ATOM 982 N N . ALA A 1 115 ? -7.027 -4.574 -1.248 1.00 98.56 115 ALA A N 1
ATOM 983 C CA . ALA A 1 115 ? -6.959 -3.682 -2.404 1.00 98.56 115 ALA A CA 1
ATOM 984 C C . ALA A 1 115 ? -5.532 -3.205 -2.681 1.00 98.56 115 ALA A C 1
ATOM 986 O O . ALA A 1 115 ? -5.015 -3.443 -3.776 1.00 98.56 115 ALA A O 1
ATOM 987 N N . LEU A 1 116 ? -4.859 -2.666 -1.666 1.00 98.44 116 LEU A N 1
ATOM 988 C CA . LEU A 1 116 ? -3.477 -2.199 -1.761 1.00 98.44 116 LEU A CA 1
ATOM 989 C C . LEU A 1 116 ? -2.518 -3.325 -2.159 1.00 98.44 116 LEU A C 1
ATOM 991 O O . LEU A 1 116 ? -1.604 -3.124 -2.958 1.00 98.44 116 LEU A O 1
ATOM 995 N N . LYS A 1 117 ? -2.736 -4.552 -1.669 1.00 98.69 117 LYS A N 1
ATOM 996 C CA . LYS A 1 117 ? -1.926 -5.715 -2.063 1.00 98.69 117 LYS A CA 1
ATOM 997 C C . LYS A 1 117 ? -2.080 -6.049 -3.549 1.00 98.69 117 LYS A C 1
ATOM 999 O O . LYS A 1 117 ? -1.087 -6.384 -4.197 1.00 98.69 117 LYS A O 1
ATOM 1004 N N . ARG A 1 118 ? -3.296 -5.951 -4.097 1.00 98.62 118 ARG A N 1
ATOM 1005 C CA . ARG A 1 118 ? -3.553 -6.155 -5.534 1.00 98.62 118 ARG A CA 1
ATOM 1006 C C . ARG A 1 118 ? -2.893 -5.066 -6.378 1.00 98.62 118 ARG A C 1
ATOM 1008 O O . ARG A 1 118 ? -2.223 -5.395 -7.356 1.00 98.62 118 ARG A O 1
ATOM 1015 N N . GLU A 1 119 ? -3.014 -3.804 -5.974 1.00 98.38 119 GLU A N 1
ATOM 1016 C CA . GLU A 1 119 ? -2.371 -2.676 -6.661 1.00 98.38 119 GLU A CA 1
ATOM 1017 C C . GLU A 1 119 ? -0.847 -2.780 -6.627 1.00 98.38 119 GLU A C 1
ATOM 1019 O O . GLU A 1 119 ? -0.200 -2.668 -7.667 1.00 98.38 119 GLU A O 1
ATOM 1024 N N . LYS A 1 120 ? -0.262 -3.107 -5.469 1.00 98.00 120 LYS A N 1
ATOM 1025 C CA . LYS A 1 120 ? 1.179 -3.352 -5.337 1.00 98.00 120 LYS A CA 1
ATOM 1026 C C . LYS A 1 120 ? 1.660 -4.411 -6.328 1.00 98.00 120 LYS A C 1
ATOM 1028 O O . LYS A 1 120 ? 2.661 -4.201 -7.008 1.00 98.00 120 LYS A O 1
ATOM 1033 N N . GLN A 1 121 ? 0.950 -5.535 -6.432 1.00 98.62 121 GLN A N 1
ATOM 1034 C CA . GLN A 1 121 ? 1.297 -6.588 -7.389 1.00 98.62 121 GLN A CA 1
ATOM 1035 C C . GLN A 1 121 ? 1.176 -6.109 -8.840 1.00 98.62 121 GLN A C 1
ATOM 1037 O O . GLN A 1 121 ? 2.016 -6.446 -9.672 1.00 98.62 121 GLN A O 1
ATOM 1042 N N . GLN A 1 122 ? 0.148 -5.323 -9.160 1.00 98.62 122 GLN A N 1
ATOM 1043 C CA . GLN A 1 122 ? -0.021 -4.754 -10.495 1.00 98.62 122 GLN A CA 1
ATOM 1044 C C . GLN A 1 122 ? 1.121 -3.792 -10.850 1.00 98.62 122 GLN A C 1
ATOM 1046 O O . GLN A 1 122 ? 1.677 -3.887 -11.944 1.00 98.62 122 GLN A O 1
ATOM 1051 N N . LEU A 1 123 ? 1.504 -2.914 -9.922 1.00 98.50 123 LEU A N 1
ATOM 1052 C CA . LEU A 1 123 ? 2.621 -1.988 -10.098 1.00 98.50 123 LEU A CA 1
ATOM 1053 C C . LEU A 1 123 ? 3.951 -2.731 -10.249 1.00 98.50 123 LEU A C 1
ATOM 1055 O O . LEU A 1 123 ? 4.732 -2.390 -11.131 1.00 98.50 123 LEU A O 1
ATOM 1059 N N . GLN A 1 124 ? 4.186 -3.788 -9.469 1.00 98.69 124 GLN A N 1
ATOM 1060 C CA . GLN A 1 124 ? 5.377 -4.632 -9.622 1.00 98.69 124 GLN A CA 1
ATOM 1061 C C . GLN A 1 124 ? 5.469 -5.246 -11.024 1.00 98.69 124 GLN A C 1
ATOM 1063 O O . GLN A 1 124 ? 6.499 -5.098 -11.679 1.00 98.69 124 GLN A O 1
ATOM 1068 N N . ARG A 1 125 ? 4.375 -5.829 -11.536 1.00 98.69 125 ARG A N 1
ATOM 1069 C CA . ARG A 1 125 ? 4.337 -6.356 -12.914 1.00 98.69 125 ARG A CA 1
ATOM 1070 C C . ARG A 1 125 ? 4.603 -5.269 -13.954 1.00 98.69 125 ARG A C 1
ATOM 1072 O O . ARG A 1 125 ? 5.251 -5.526 -14.964 1.00 98.69 125 ARG A O 1
ATOM 1079 N N . HIS A 1 126 ? 4.102 -4.055 -13.728 1.00 98.56 126 HIS A N 1
ATOM 1080 C CA . HIS A 1 126 ? 4.343 -2.938 -14.636 1.00 98.56 126 HIS A CA 1
ATOM 1081 C C . HIS A 1 126 ? 5.816 -2.508 -14.640 1.00 98.56 126 HIS A C 1
ATOM 1083 O O . HIS A 1 126 ? 6.385 -2.303 -15.711 1.00 98.56 126 HIS A O 1
ATOM 1089 N N . ILE A 1 127 ? 6.447 -2.434 -13.464 1.00 98.38 127 ILE A N 1
ATOM 1090 C CA . ILE A 1 127 ? 7.878 -2.136 -13.326 1.00 98.38 127 ILE A CA 1
ATOM 1091 C C . ILE A 1 127 ? 8.714 -3.199 -14.042 1.00 98.38 127 ILE A C 1
ATOM 1093 O O . ILE A 1 127 ? 9.615 -2.851 -14.799 1.00 98.38 127 ILE A O 1
ATOM 1097 N N . GLU A 1 128 ? 8.404 -4.481 -13.848 1.00 98.56 128 GLU A N 1
ATOM 1098 C CA . GLU A 1 128 ? 9.085 -5.582 -14.539 1.00 98.56 128 GLU A CA 1
ATOM 1099 C C . GLU A 1 128 ? 8.936 -5.465 -16.060 1.00 98.56 128 GLU A C 1
ATOM 1101 O O . GLU A 1 128 ? 9.931 -5.495 -16.779 1.00 98.56 128 GLU A O 1
ATOM 1106 N N . ALA A 1 129 ? 7.720 -5.227 -16.557 1.00 98.62 129 ALA A N 1
ATOM 1107 C CA . ALA A 1 129 ? 7.478 -5.049 -17.986 1.00 98.62 129 ALA A CA 1
ATOM 1108 C C . ALA A 1 129 ? 8.240 -3.848 -18.575 1.00 98.62 129 ALA A C 1
ATOM 1110 O O . ALA A 1 129 ? 8.727 -3.918 -19.703 1.00 98.62 129 ALA A O 1
ATOM 1111 N N . MET A 1 130 ? 8.345 -2.743 -17.832 1.00 98.50 130 MET A N 1
ATOM 1112 C CA . MET A 1 130 ? 9.116 -1.571 -18.255 1.00 98.50 130 MET A CA 1
ATOM 1113 C C . MET A 1 130 ? 10.622 -1.846 -18.250 1.00 98.50 130 MET A C 1
ATOM 1115 O O . MET A 1 130 ? 11.290 -1.497 -19.220 1.00 98.50 130 MET A O 1
ATOM 1119 N N . ARG A 1 131 ? 11.140 -2.542 -17.231 1.00 98.56 131 ARG A N 1
ATOM 1120 C CA . ARG A 1 131 ? 12.550 -2.965 -17.171 1.00 98.56 131 ARG A CA 1
ATOM 1121 C C . ARG A 1 131 ? 12.925 -3.893 -18.322 1.00 98.56 131 ARG A C 1
ATOM 1123 O O . ARG A 1 131 ? 14.004 -3.760 -18.885 1.00 98.56 131 ARG A O 1
ATOM 1130 N N . GLU A 1 132 ? 12.048 -4.817 -18.704 1.00 98.50 132 GLU A N 1
ATOM 1131 C CA . GLU A 1 132 ? 12.314 -5.692 -19.852 1.00 98.50 132 GLU A CA 1
ATOM 1132 C C . GLU A 1 132 ? 12.327 -4.920 -21.179 1.00 98.50 132 GLU A C 1
ATOM 1134 O O . GLU A 1 132 ? 13.168 -5.180 -22.037 1.00 98.50 132 GLU A O 1
ATOM 1139 N N . LYS A 1 133 ? 11.459 -3.911 -21.341 1.00 98.38 133 LYS A N 1
ATOM 1140 C CA . LYS A 1 133 ? 11.511 -3.015 -22.509 1.00 98.38 133 LYS A CA 1
ATOM 1141 C C . LYS A 1 133 ? 12.792 -2.188 -22.551 1.00 98.38 133 LYS A C 1
ATOM 1143 O O . LYS A 1 133 ? 13.344 -1.999 -23.630 1.00 98.38 133 LYS A O 1
ATOM 1148 N N . GLU A 1 134 ? 13.244 -1.699 -21.402 1.00 98.06 134 GLU A N 1
ATOM 1149 C CA . GLU A 1 134 ? 14.497 -0.954 -21.274 1.00 98.06 134 GLU A CA 1
ATOM 1150 C C . GLU A 1 134 ? 15.686 -1.813 -21.713 1.00 98.06 134 GLU A C 1
ATOM 1152 O O . GLU A 1 134 ? 16.385 -1.428 -22.647 1.00 98.06 134 GLU A O 1
ATOM 1157 N N . LYS A 1 135 ? 15.828 -3.027 -21.162 1.00 98.44 135 LYS A N 1
ATOM 1158 C CA . LYS A 1 135 ? 16.868 -3.985 -21.578 1.00 98.44 135 LYS A CA 1
ATOM 1159 C C . LYS A 1 135 ? 16.803 -4.313 -23.069 1.00 98.44 135 LYS A C 1
ATOM 1161 O O . LYS A 1 135 ? 17.832 -4.392 -23.734 1.00 98.44 135 LYS A O 1
ATOM 1166 N N . ALA A 1 136 ? 15.599 -4.521 -23.607 1.00 98.44 136 ALA A N 1
ATOM 1167 C CA . ALA A 1 136 ? 15.424 -4.802 -25.029 1.00 98.44 136 ALA A CA 1
ATOM 1168 C C . ALA A 1 136 ? 15.880 -3.622 -25.900 1.00 98.44 136 ALA A C 1
ATOM 1170 O O . ALA A 1 136 ? 16.519 -3.827 -26.930 1.00 98.44 136 ALA A O 1
ATOM 1171 N N . MET A 1 137 ? 15.575 -2.391 -25.485 1.00 98.38 137 MET A N 1
ATOM 1172 C CA . MET A 1 137 ? 16.006 -1.192 -26.197 1.00 98.38 137 MET A CA 1
ATOM 1173 C C . MET A 1 137 ? 17.517 -0.976 -26.086 1.00 98.38 137 MET A C 1
ATOM 1175 O O . MET A 1 137 ? 18.150 -0.648 -27.086 1.00 98.38 137 MET A O 1
ATOM 1179 N N . GLU A 1 138 ? 18.101 -1.221 -24.916 1.00 98.56 138 GLU A N 1
ATOM 1180 C CA . GLU A 1 138 ? 19.547 -1.159 -24.698 1.00 98.56 138 GLU A CA 1
ATOM 1181 C C . GLU A 1 138 ? 20.293 -2.157 -25.597 1.00 98.56 138 GLU A C 1
ATOM 1183 O O . GLU A 1 138 ? 21.199 -1.765 -26.328 1.00 98.56 138 GLU A O 1
ATOM 1188 N N . ALA A 1 139 ? 19.815 -3.402 -25.698 1.00 98.25 139 ALA A N 1
ATOM 1189 C CA . ALA A 1 139 ? 20.384 -4.392 -26.615 1.00 98.25 139 ALA A CA 1
ATOM 1190 C C . ALA A 1 139 ? 20.321 -3.955 -28.094 1.00 98.25 139 ALA A C 1
ATOM 1192 O O . ALA A 1 139 ? 21.232 -4.239 -28.878 1.00 98.25 139 ALA A O 1
ATOM 1193 N N . VAL A 1 140 ? 19.255 -3.253 -28.499 1.00 98.38 140 VAL A N 1
ATOM 1194 C CA . VAL A 1 140 ? 19.151 -2.679 -29.852 1.00 98.38 140 VAL A CA 1
ATOM 1195 C C . VAL A 1 140 ? 20.167 -1.555 -30.046 1.00 98.38 140 VAL A C 1
ATOM 1197 O O . VAL A 1 140 ? 20.808 -1.498 -31.097 1.00 98.38 140 VAL A O 1
ATOM 1200 N N . VAL A 1 141 ? 20.343 -0.683 -29.052 1.00 98.44 141 VAL A N 1
ATOM 1201 C CA . VAL A 1 141 ? 21.348 0.388 -29.091 1.00 98.44 141 VAL A CA 1
ATOM 1202 C C . VAL A 1 141 ? 22.750 -0.200 -29.241 1.00 98.44 141 VAL A C 1
ATOM 1204 O O . VAL A 1 141 ? 23.474 0.216 -30.146 1.00 98.44 141 VAL A O 1
ATOM 1207 N N . ASP A 1 142 ? 23.102 -1.213 -28.450 1.00 98.44 142 ASP A N 1
ATOM 1208 C CA . ASP A 1 142 ? 24.399 -1.893 -28.531 1.00 98.44 142 ASP A CA 1
ATOM 1209 C C . ASP A 1 142 ? 24.622 -2.534 -29.906 1.00 98.44 142 ASP A C 1
ATOM 1211 O O . ASP A 1 142 ? 25.692 -2.408 -30.512 1.00 98.44 142 ASP A O 1
ATOM 1215 N N . CYS A 1 143 ? 23.585 -3.176 -30.456 1.00 98.31 143 CYS A N 1
ATOM 1216 C CA . CYS A 1 143 ? 23.646 -3.758 -31.791 1.00 98.31 143 CYS A CA 1
ATOM 1217 C C . CYS A 1 143 ? 23.929 -2.684 -32.851 1.00 98.31 143 CYS A C 1
ATOM 1219 O O . CYS A 1 143 ? 24.847 -2.843 -33.658 1.00 98.31 143 CYS A O 1
ATOM 1221 N N . LEU A 1 144 ? 23.206 -1.564 -32.821 1.00 98.25 144 LEU A N 1
ATOM 1222 C CA . LEU A 1 144 ? 23.407 -0.463 -33.764 1.00 98.25 144 LEU A CA 1
ATOM 1223 C C . LEU A 1 144 ? 24.787 0.185 -33.615 1.00 98.25 144 LEU A C 1
ATOM 1225 O O . LEU A 1 144 ? 25.426 0.486 -34.623 1.00 98.25 144 LEU A O 1
ATOM 1229 N N . GLN A 1 145 ? 25.281 0.354 -32.388 1.00 98.44 145 GLN A N 1
ATOM 1230 C CA . GLN A 1 145 ? 26.639 0.844 -32.144 1.00 98.44 145 GLN A CA 1
ATOM 1231 C C . GLN A 1 145 ? 27.689 -0.102 -32.740 1.00 98.44 145 GLN A C 1
ATOM 1233 O O . GLN A 1 145 ? 28.612 0.354 -33.423 1.00 98.44 145 GLN A O 1
ATOM 1238 N N . SER A 1 146 ? 27.525 -1.417 -32.556 1.00 98.06 146 SER A N 1
ATOM 1239 C CA . SER A 1 146 ? 28.428 -2.418 -33.132 1.00 98.06 146 SER A CA 1
ATOM 1240 C C . SER A 1 146 ? 28.412 -2.384 -34.666 1.00 98.06 146 SER A C 1
ATOM 1242 O O . SER A 1 146 ? 29.475 -2.299 -35.285 1.00 98.06 146 SER A O 1
ATOM 1244 N N . GLN A 1 147 ? 27.228 -2.321 -35.284 1.00 98.31 147 GLN A N 1
ATOM 1245 C CA . GLN A 1 147 ? 27.071 -2.220 -36.737 1.00 98.31 147 GLN A CA 1
ATOM 1246 C C . GLN A 1 147 ? 27.701 -0.938 -37.283 1.00 98.31 147 GLN A C 1
ATOM 1248 O O . GLN A 1 147 ? 28.410 -0.975 -38.288 1.00 98.31 147 GLN A O 1
ATOM 1253 N N . LEU A 1 148 ? 27.496 0.193 -36.606 1.00 98.00 148 LEU A N 1
ATOM 1254 C CA . LEU A 1 148 ? 28.091 1.466 -36.993 1.00 98.00 148 LEU A CA 1
ATOM 1255 C C . LEU A 1 148 ? 29.623 1.405 -36.925 1.00 98.00 148 LEU A C 1
ATOM 1257 O O . LEU A 1 148 ? 30.299 1.832 -37.861 1.00 98.00 148 LEU A O 1
ATOM 1261 N N . SER A 1 149 ? 30.183 0.829 -35.856 1.00 97.88 149 SER A N 1
ATOM 1262 C CA . SER A 1 149 ? 31.634 0.651 -35.719 1.00 97.88 149 SER A CA 1
ATOM 1263 C C . SER A 1 149 ? 32.217 -0.248 -36.816 1.00 97.88 149 SER A C 1
ATOM 1265 O O . SER A 1 149 ? 33.259 0.071 -37.391 1.00 97.88 149 SER A O 1
ATOM 1267 N N . GLN A 1 150 ? 31.502 -1.319 -37.174 1.00 98.25 150 GLN A N 1
ATOM 1268 C CA . GLN A 1 150 ? 31.878 -2.226 -38.253 1.00 98.25 150 GLN A CA 1
ATOM 1269 C C . GLN A 1 150 ? 31.861 -1.511 -39.608 1.00 98.25 150 GLN A C 1
ATOM 1271 O O . GLN A 1 150 ? 32.803 -1.650 -40.385 1.00 98.25 150 GLN A O 1
ATOM 1276 N N . GLN A 1 151 ? 30.833 -0.701 -39.874 1.00 97.81 151 GLN A N 1
ATOM 1277 C CA . GLN A 1 151 ? 30.758 0.121 -41.083 1.00 97.81 151 GLN A CA 1
ATOM 1278 C C . GLN A 1 151 ? 31.937 1.100 -41.162 1.00 97.81 151 GLN A C 1
ATOM 1280 O O . GLN A 1 151 ? 32.608 1.178 -42.191 1.00 97.81 151 GLN A O 1
ATOM 1285 N N . TYR A 1 152 ? 32.260 1.807 -40.074 1.00 97.75 152 TYR A N 1
ATOM 1286 C CA . TYR A 1 152 ? 33.423 2.701 -40.044 1.00 97.75 152 TYR A CA 1
ATOM 1287 C C . TYR A 1 152 ? 34.747 1.973 -40.300 1.00 97.75 152 TYR A C 1
ATOM 1289 O O . TYR A 1 152 ? 35.613 2.514 -40.995 1.00 97.75 152 TYR A O 1
ATOM 1297 N N . LEU A 1 153 ? 34.908 0.758 -39.770 1.00 98.12 153 LEU A N 1
ATOM 1298 C CA . LEU A 1 153 ? 36.088 -0.066 -40.022 1.00 98.12 153 LEU A CA 1
ATOM 1299 C C . LEU A 1 153 ? 36.198 -0.438 -41.507 1.00 98.12 153 LEU A C 1
ATOM 1301 O O . LEU A 1 153 ? 37.245 -0.204 -42.107 1.00 98.12 153 LEU A O 1
ATOM 1305 N N . GLN A 1 154 ? 35.104 -0.898 -42.119 1.00 97.88 154 GLN A N 1
ATOM 1306 C CA . GLN A 1 154 ? 35.057 -1.220 -43.550 1.00 97.88 154 GLN A CA 1
ATOM 1307 C C . GLN A 1 154 ? 35.423 -0.010 -44.418 1.00 97.88 154 GLN A C 1
ATOM 1309 O O . GLN A 1 154 ? 36.263 -0.115 -45.309 1.00 97.88 154 GLN A O 1
ATOM 1314 N N . TYR A 1 155 ? 34.871 1.173 -44.128 1.00 97.75 155 TYR A N 1
ATOM 1315 C CA . TYR A 1 155 ? 35.227 2.396 -44.857 1.00 97.75 155 TYR A CA 1
ATOM 1316 C C . TYR A 1 155 ? 36.712 2.751 -44.738 1.00 97.75 155 TYR A C 1
ATOM 1318 O O . TYR A 1 155 ? 37.312 3.263 -45.690 1.00 97.75 155 TYR A O 1
ATOM 1326 N N . ARG A 1 156 ? 37.318 2.505 -43.573 1.00 97.31 156 ARG A N 1
ATOM 1327 C CA . ARG A 1 156 ? 38.749 2.734 -43.358 1.00 97.31 156 ARG A CA 1
ATOM 1328 C C . ARG A 1 156 ? 39.595 1.754 -44.168 1.00 97.31 156 ARG A C 1
ATOM 1330 O O . ARG A 1 156 ? 40.518 2.199 -44.847 1.00 97.31 156 ARG A O 1
ATOM 1337 N N . GLU A 1 157 ? 39.264 0.468 -44.126 1.00 97.44 157 GLU A N 1
ATOM 1338 C CA . GLU A 1 157 ? 39.951 -0.582 -44.886 1.00 97.44 157 GLU A CA 1
ATOM 1339 C C . GLU A 1 157 ? 39.864 -0.325 -46.395 1.00 97.44 157 GLU A C 1
ATOM 1341 O O . GLU A 1 157 ? 40.886 -0.318 -47.079 1.00 97.44 157 GLU A O 1
ATOM 1346 N N . GLU A 1 158 ? 38.676 0.014 -46.901 1.00 97.12 158 GLU A N 1
ATOM 1347 C CA . GLU A 1 158 ? 38.450 0.421 -48.293 1.00 97.12 158 GLU A CA 1
ATOM 1348 C C . GLU A 1 158 ? 39.296 1.637 -48.685 1.00 97.12 158 GLU A C 1
ATOM 1350 O O . GLU A 1 158 ? 39.933 1.673 -49.742 1.00 97.12 158 GLU A O 1
ATOM 1355 N N . ARG A 1 159 ? 39.346 2.658 -47.820 1.00 97.06 159 ARG A N 1
ATOM 1356 C CA . ARG A 1 159 ? 40.183 3.840 -48.048 1.00 97.06 159 ARG A CA 1
ATOM 1357 C C . ARG A 1 159 ? 41.664 3.468 -48.120 1.00 97.06 159 ARG A C 1
ATOM 1359 O O . ARG A 1 159 ? 42.374 4.007 -48.972 1.00 97.06 159 ARG A O 1
ATOM 1366 N N . ASP A 1 160 ? 42.144 2.602 -47.237 1.00 97.44 160 ASP A N 1
ATOM 1367 C CA . ASP A 1 160 ? 43.548 2.192 -47.207 1.00 97.44 160 ASP A CA 1
ATOM 1368 C C . ASP A 1 160 ? 43.899 1.287 -48.403 1.00 97.44 160 ASP A C 1
ATOM 1370 O O . ASP A 1 160 ? 44.941 1.495 -49.032 1.00 97.44 160 ASP A O 1
ATOM 1374 N N . ALA A 1 161 ? 42.989 0.404 -48.830 1.00 97.88 161 ALA A N 1
ATOM 1375 C CA . ALA A 1 161 ? 43.110 -0.360 -50.072 1.00 97.88 161 ALA A CA 1
ATOM 1376 C C . ALA A 1 161 ? 43.199 0.559 -51.304 1.00 97.88 161 ALA A C 1
ATOM 1378 O O . ALA A 1 161 ? 44.083 0.384 -52.146 1.00 97.88 161 ALA A O 1
ATOM 1379 N N . ARG A 1 162 ? 42.358 1.601 -51.386 1.00 97.19 162 ARG A N 1
ATOM 1380 C CA . ARG A 1 162 ? 42.418 2.604 -52.468 1.00 97.19 162 ARG A CA 1
ATOM 1381 C C . ARG A 1 162 ? 43.739 3.364 -52.481 1.00 97.19 162 ARG A C 1
ATOM 1383 O O . ARG A 1 162 ? 44.322 3.532 -53.549 1.00 97.19 162 ARG A O 1
ATOM 1390 N N . LYS A 1 163 ? 44.244 3.798 -51.320 1.00 97.50 163 LYS A N 1
ATOM 1391 C CA . LYS A 1 163 ? 45.571 4.439 -51.236 1.00 97.50 163 LYS A CA 1
ATOM 1392 C C . LYS A 1 163 ? 46.671 3.507 -51.733 1.00 97.50 163 LYS A C 1
ATOM 1394 O O . LYS A 1 163 ? 47.544 3.957 -52.469 1.00 97.50 163 LYS A O 1
ATOM 1399 N N . LEU A 1 164 ? 46.623 2.230 -51.351 1.00 96.94 164 LEU A N 1
ATOM 1400 C CA . LEU A 1 164 ? 47.595 1.234 -51.795 1.00 96.94 164 LEU A CA 1
ATOM 1401 C C . LEU A 1 164 ? 47.533 1.031 -53.313 1.00 96.94 164 LEU A C 1
ATOM 1403 O O . LEU A 1 164 ? 48.576 0.978 -53.961 1.00 96.94 164 LEU A O 1
ATOM 1407 N N . LEU A 1 165 ? 46.331 0.958 -53.892 1.00 96.25 165 LEU A N 1
ATOM 1408 C CA . LEU A 1 165 ? 46.145 0.866 -55.342 1.00 96.25 165 LEU A CA 1
ATOM 1409 C C . LEU A 1 165 ? 46.671 2.109 -56.069 1.00 96.25 165 LEU A C 1
ATOM 1411 O O . LEU A 1 165 ? 47.379 1.963 -57.059 1.00 96.25 165 LEU A O 1
ATOM 1415 N N . ILE A 1 166 ? 46.399 3.314 -55.558 1.00 96.12 166 ILE A N 1
ATOM 1416 C CA . ILE A 1 166 ? 46.943 4.568 -56.108 1.00 96.12 166 ILE A CA 1
ATOM 1417 C C . ILE A 1 166 ? 48.472 4.577 -56.026 1.00 96.12 166 ILE A C 1
ATOM 1419 O O . ILE A 1 166 ? 49.134 4.968 -56.983 1.00 96.12 166 ILE A O 1
ATOM 1423 N N . TRP A 1 167 ? 49.045 4.139 -54.902 1.00 95.38 167 TRP A N 1
ATOM 1424 C CA . TRP A 1 167 ? 50.495 4.033 -54.750 1.00 95.38 167 TRP A CA 1
ATOM 1425 C C . TRP A 1 167 ? 51.092 3.070 -55.781 1.00 95.38 167 TRP A C 1
ATOM 1427 O O . TRP A 1 167 ? 52.014 3.461 -56.491 1.00 95.38 167 TRP A O 1
ATOM 1437 N N . LYS A 1 168 ? 50.514 1.866 -55.931 1.00 94.44 168 LYS A N 1
ATOM 1438 C CA . LYS A 1 168 ? 50.930 0.884 -56.947 1.00 94.44 168 LYS A CA 1
ATOM 1439 C C . LYS A 1 168 ? 50.819 1.453 -58.361 1.00 94.44 168 LYS A C 1
ATOM 1441 O O . LYS A 1 168 ? 51.745 1.298 -59.145 1.00 94.44 168 LYS A O 1
ATOM 1446 N N . LEU A 1 169 ? 49.716 2.134 -58.677 1.00 93.81 169 LEU A N 1
ATOM 1447 C CA . LEU A 1 169 ? 49.512 2.764 -59.980 1.00 93.81 169 LEU A CA 1
ATOM 1448 C C . LEU A 1 169 ? 50.581 3.828 -60.250 1.00 93.81 169 LEU A C 1
ATOM 1450 O O . LEU A 1 169 ? 51.201 3.816 -61.302 1.00 93.81 169 LEU A O 1
ATOM 1454 N N . ASN A 1 170 ? 50.845 4.707 -59.283 1.00 92.06 170 ASN A N 1
ATOM 1455 C CA . ASN A 1 170 ? 51.864 5.747 -59.409 1.00 92.06 170 ASN A CA 1
ATOM 1456 C C . ASN A 1 170 ? 53.286 5.180 -59.518 1.00 92.06 170 ASN A C 1
ATOM 1458 O O . ASN A 1 170 ? 54.126 5.791 -60.174 1.00 92.06 170 ASN A O 1
ATOM 1462 N N . ASP A 1 171 ? 53.577 4.058 -58.860 1.00 92.31 171 ASP A N 1
ATOM 1463 C CA . ASP A 1 171 ? 54.865 3.371 -58.971 1.00 92.31 171 ASP A CA 1
ATOM 1464 C C . ASP A 1 171 ? 55.051 2.762 -60.368 1.00 92.31 171 ASP A C 1
ATOM 1466 O O . ASP A 1 171 ? 56.070 3.012 -61.009 1.00 92.31 171 ASP A O 1
ATOM 1470 N N . LEU A 1 172 ? 54.018 2.092 -60.899 1.00 90.31 172 LEU A N 1
ATOM 1471 C CA . LEU A 1 172 ? 53.995 1.590 -62.279 1.00 90.31 172 LEU A CA 1
ATOM 1472 C C . LEU A 1 172 ? 54.147 2.721 -63.306 1.00 90.31 172 LEU A C 1
ATOM 1474 O O . LEU A 1 172 ? 54.985 2.617 -64.197 1.00 90.31 172 LEU A O 1
ATOM 1478 N N . THR A 1 173 ? 53.416 3.830 -63.149 1.00 83.56 173 THR A N 1
ATOM 1479 C CA . THR A 1 173 ? 53.544 5.015 -64.017 1.00 83.56 173 THR A CA 1
ATOM 1480 C C . THR A 1 173 ? 54.938 5.642 -63.924 1.00 83.56 173 THR A C 1
ATOM 1482 O O . THR A 1 173 ? 55.481 6.121 -64.912 1.00 83.56 173 THR A O 1
ATOM 1485 N N . ARG A 1 174 ? 55.574 5.641 -62.746 1.00 78.94 174 ARG A N 1
ATOM 1486 C CA . ARG A 1 174 ? 56.956 6.129 -62.589 1.00 78.94 174 ARG A CA 1
ATOM 1487 C C . ARG A 1 174 ? 57.978 5.168 -63.203 1.00 78.94 174 ARG A C 1
ATOM 1489 O O . ARG A 1 174 ? 59.023 5.625 -63.657 1.00 78.94 174 ARG A O 1
ATOM 1496 N N . GLY A 1 175 ? 57.687 3.868 -63.192 1.00 68.62 175 GLY A N 1
ATOM 1497 C CA . GLY A 1 175 ? 58.460 2.833 -63.874 1.00 68.62 175 GLY A CA 1
ATOM 1498 C C . GLY A 1 175 ? 58.416 2.993 -65.392 1.00 68.62 175 GLY A C 1
ATOM 1499 O O . GLY A 1 175 ? 59.471 3.014 -66.014 1.00 68.62 175 GLY A O 1
ATOM 1500 N N . SER A 1 176 ? 57.232 3.227 -65.971 1.00 58.81 176 SER A N 1
ATOM 1501 C CA . SER A 1 176 ? 57.081 3.459 -67.416 1.00 58.81 176 SER A CA 1
ATOM 1502 C C . SER A 1 176 ? 57.702 4.782 -67.880 1.00 58.81 176 SER A C 1
ATOM 1504 O O . SER A 1 176 ? 58.238 4.859 -68.976 1.00 58.81 176 SER A O 1
ATOM 1506 N N . VAL A 1 177 ? 57.710 5.819 -67.033 1.00 53.28 177 VAL A N 1
ATOM 1507 C CA . VAL A 1 177 ? 58.340 7.121 -67.341 1.00 53.28 177 VAL A CA 1
ATOM 1508 C C . VAL A 1 177 ? 59.878 7.074 -67.268 1.00 53.28 177 VAL A C 1
ATOM 1510 O O . VAL A 1 177 ? 60.544 7.981 -67.757 1.00 53.28 177 VAL A O 1
ATOM 1513 N N . LYS A 1 178 ? 60.483 6.026 -66.689 1.00 52.06 178 LYS A N 1
ATOM 1514 C CA . LYS A 1 178 ? 61.951 5.867 -66.654 1.00 52.06 178 LYS A CA 1
ATOM 1515 C C . LYS A 1 178 ? 62.536 5.113 -67.854 1.00 52.06 178 LYS A C 1
ATOM 1517 O O . LYS A 1 178 ? 63.759 5.054 -67.953 1.00 52.06 178 LYS A O 1
ATOM 1522 N N . GLU A 1 179 ? 61.707 4.590 -68.756 1.00 46.97 179 GLU A N 1
ATOM 1523 C CA . GLU A 1 179 ? 62.151 3.943 -70.003 1.00 46.97 179 GLU A CA 1
ATOM 1524 C C . GLU A 1 179 ? 61.984 4.811 -71.258 1.00 46.97 179 GLU A C 1
ATOM 1526 O O . GLU A 1 179 ? 62.397 4.398 -72.337 1.00 46.97 179 GLU A O 1
ATOM 1531 N N . GLU A 1 180 ? 61.490 6.045 -71.141 1.00 42.03 180 GLU A N 1
ATOM 1532 C CA . GLU A 1 180 ? 61.338 6.933 -72.295 1.00 42.03 180 GLU A CA 1
ATOM 1533 C C . GLU A 1 180 ? 62.086 8.253 -72.115 1.00 42.03 180 GLU A C 1
ATOM 1535 O O . GLU A 1 180 ? 61.695 9.103 -71.322 1.00 42.03 180 GLU A O 1
ATOM 1540 N N . HIS A 1 181 ? 63.152 8.423 -72.901 1.00 39.12 181 HIS A N 1
ATOM 1541 C CA . HIS A 1 181 ? 63.405 9.603 -73.741 1.00 39.12 181 HIS A CA 1
ATOM 1542 C C . HIS A 1 181 ? 64.544 9.272 -74.732 1.00 39.12 181 HIS A C 1
ATOM 1544 O O . HIS A 1 181 ? 65.478 8.579 -74.325 1.00 39.12 181 HIS A O 1
ATOM 1550 N N . PRO A 1 182 ? 64.558 9.783 -75.985 1.00 48.09 182 PRO A N 1
ATOM 1551 C CA . PRO A 1 182 ? 63.782 10.909 -76.515 1.00 48.09 182 PRO A CA 1
ATOM 1552 C C . PRO A 1 182 ? 63.044 10.617 -77.845 1.00 48.09 182 PRO A C 1
ATOM 1554 O O . PRO A 1 182 ? 63.274 9.603 -78.491 1.00 48.09 182 PRO A O 1
ATOM 1557 N N . ALA A 1 183 ? 62.247 11.602 -78.272 1.00 44.94 183 ALA A N 1
ATOM 1558 C CA . ALA A 1 183 ? 61.591 11.731 -79.575 1.00 44.94 183 ALA A CA 1
ATOM 1559 C C . ALA A 1 183 ? 60.422 10.772 -79.842 1.00 44.94 183 ALA A C 1
ATOM 1561 O O . ALA A 1 183 ? 60.611 9.669 -80.336 1.00 44.94 183 ALA A O 1
ATOM 1562 N N . ASP A 1 184 ? 59.203 11.275 -79.655 1.00 39.38 184 ASP A N 1
ATOM 1563 C CA . ASP A 1 184 ? 58.255 11.205 -80.762 1.00 39.38 184 ASP A CA 1
ATOM 1564 C C . ASP A 1 184 ? 57.271 12.373 -80.681 1.00 39.38 184 ASP A C 1
ATOM 1566 O O . ASP A 1 184 ? 56.533 12.543 -79.706 1.00 39.38 184 ASP A O 1
ATOM 1570 N N . ASP A 1 185 ? 57.302 13.202 -81.718 1.00 47.97 185 ASP A N 1
ATOM 1571 C CA . ASP A 1 185 ? 56.241 14.138 -82.048 1.00 47.97 185 ASP A CA 1
ATOM 1572 C C . ASP A 1 185 ? 55.020 13.316 -82.468 1.00 47.97 185 ASP A C 1
ATOM 1574 O O . ASP A 1 185 ? 54.726 13.177 -83.652 1.00 47.97 185 ASP A O 1
ATOM 1578 N N . ASN A 1 186 ? 54.284 12.766 -81.507 1.00 43.78 186 ASN A N 1
ATOM 1579 C CA . ASN A 1 186 ? 52.971 12.217 -81.791 1.00 43.78 186 ASN A CA 1
ATOM 1580 C C . ASN A 1 186 ? 51.930 13.074 -81.083 1.00 43.78 186 ASN A C 1
ATOM 1582 O O . ASN A 1 186 ? 51.496 12.821 -79.957 1.00 43.78 186 ASN A O 1
ATOM 1586 N N . ILE A 1 187 ? 51.507 14.122 -81.794 1.00 51.12 187 ILE A N 1
ATOM 1587 C CA . ILE A 1 187 ? 50.122 14.574 -81.720 1.00 51.12 187 ILE A CA 1
ATOM 1588 C C . ILE A 1 187 ? 49.298 13.359 -82.150 1.00 51.12 187 ILE A C 1
ATOM 1590 O O . ILE A 1 187 ? 48.908 13.231 -83.309 1.00 51.12 187 ILE A O 1
ATOM 1594 N N . GLU A 1 188 ? 49.068 12.436 -81.216 1.00 49.81 188 GLU A N 1
ATOM 1595 C CA . GLU A 1 188 ? 48.090 11.383 -81.384 1.00 49.81 188 GLU A CA 1
ATOM 1596 C C . GLU A 1 188 ? 46.749 12.109 -81.359 1.00 49.81 188 GLU A C 1
ATOM 1598 O O . GLU A 1 188 ? 46.156 12.398 -80.313 1.00 49.81 188 GLU A O 1
ATOM 1603 N N . ALA A 1 189 ? 46.341 12.532 -82.553 1.00 56.00 189 ALA A N 1
ATOM 1604 C CA . ALA A 1 189 ? 45.013 12.998 -82.855 1.00 56.00 189 ALA A CA 1
ATOM 1605 C C . ALA A 1 189 ? 44.071 11.860 -82.462 1.00 56.00 189 ALA A C 1
ATOM 1607 O O . ALA A 1 189 ? 43.784 10.976 -83.266 1.00 56.00 189 ALA A O 1
ATOM 1608 N N . LYS A 1 190 ? 43.647 11.857 -81.189 1.00 61.09 190 LYS A N 1
ATOM 1609 C CA . LYS A 1 190 ? 42.593 10.983 -80.684 1.00 61.09 190 LYS A CA 1
ATOM 1610 C C . LYS A 1 190 ? 41.475 11.041 -81.702 1.00 61.09 190 LYS A C 1
ATOM 1612 O O . LYS A 1 190 ? 40.952 12.127 -81.960 1.00 61.09 190 LYS A O 1
ATOM 1617 N N . ASP A 1 191 ? 41.181 9.882 -82.280 1.00 67.50 191 ASP A N 1
ATOM 1618 C CA . ASP A 1 191 ? 40.174 9.707 -83.313 1.00 67.50 191 ASP A CA 1
ATOM 1619 C C . ASP A 1 191 ? 38.944 10.575 -82.976 1.00 67.50 191 ASP A C 1
ATOM 1621 O O . ASP A 1 191 ? 38.339 10.385 -81.908 1.00 67.50 191 ASP A O 1
ATOM 1625 N N . PRO A 1 192 ? 38.596 11.573 -83.815 1.00 73.88 192 PRO A N 1
ATOM 1626 C CA . PRO A 1 192 ? 37.493 12.484 -83.529 1.00 73.88 192 PRO A CA 1
ATOM 1627 C C . PRO A 1 192 ? 36.180 11.727 -83.298 1.00 73.88 192 PRO A C 1
ATOM 1629 O O . PRO A 1 192 ? 35.332 12.192 -82.534 1.00 73.88 192 PRO A O 1
ATOM 1632 N N . VAL A 1 193 ? 36.040 10.529 -83.877 1.00 80.12 193 VAL A N 1
ATOM 1633 C CA . VAL A 1 193 ? 34.890 9.646 -83.667 1.00 80.12 193 VAL A CA 1
ATOM 1634 C C . VAL A 1 193 ? 34.891 9.053 -82.255 1.00 80.12 193 VAL A C 1
ATOM 1636 O O . VAL A 1 193 ? 33.851 9.043 -81.594 1.00 80.12 193 VAL A O 1
ATOM 1639 N N . GLY A 1 194 ? 36.049 8.629 -81.743 1.00 79.88 194 GLY A N 1
ATOM 1640 C CA . GLY A 1 194 ? 36.202 8.122 -80.377 1.00 79.88 194 GLY A CA 1
ATOM 1641 C C . GLY A 1 194 ? 35.898 9.180 -79.313 1.00 79.88 194 GLY A C 1
ATOM 1642 O O . GLY A 1 194 ? 35.182 8.904 -78.347 1.00 79.88 194 GLY A O 1
ATOM 1643 N N . LEU A 1 195 ? 36.357 10.420 -79.517 1.00 82.81 195 LEU A N 1
ATOM 1644 C CA . LEU A 1 195 ? 36.010 11.543 -78.637 1.00 82.81 195 LEU A CA 1
ATOM 1645 C C . LEU A 1 195 ? 34.516 11.874 -78.697 1.00 82.81 195 LEU A C 1
ATOM 1647 O O . LEU A 1 195 ? 33.905 12.125 -77.658 1.00 82.81 195 LEU A O 1
ATOM 1651 N N . GLN A 1 196 ? 33.905 11.830 -79.882 1.00 85.25 196 GLN A N 1
ATOM 1652 C CA . GLN A 1 196 ? 32.469 12.058 -80.043 1.00 85.25 196 GLN A CA 1
ATOM 1653 C C . GLN A 1 196 ? 31.634 10.958 -79.369 1.00 85.25 196 GLN A C 1
ATOM 1655 O O . GLN A 1 196 ? 30.619 11.261 -78.736 1.00 85.25 196 GLN A O 1
ATOM 1660 N N . LEU A 1 197 ? 32.076 9.700 -79.451 1.00 87.50 197 LEU A N 1
ATOM 1661 C CA . LEU A 1 197 ? 31.446 8.567 -78.777 1.00 87.50 197 LEU A CA 1
ATOM 1662 C C . LEU A 1 197 ? 31.566 8.690 -77.253 1.00 87.50 197 LEU A C 1
ATOM 1664 O O . LEU A 1 197 ? 30.558 8.575 -76.560 1.00 87.50 197 LEU A O 1
ATOM 1668 N N . ALA A 1 198 ? 32.753 9.011 -76.732 1.00 87.12 198 ALA A N 1
ATOM 1669 C CA . ALA A 1 198 ? 32.963 9.233 -75.301 1.00 87.12 198 ALA A CA 1
ATOM 1670 C C . ALA A 1 198 ? 32.116 10.402 -74.770 1.00 87.12 198 ALA A C 1
ATOM 1672 O O . ALA A 1 198 ? 31.494 10.296 -73.717 1.00 87.12 198 ALA A O 1
ATOM 1673 N N . LEU A 1 199 ? 32.018 11.500 -75.528 1.00 88.38 199 LEU A N 1
ATOM 1674 C CA . LEU A 1 199 ? 31.177 12.646 -75.174 1.00 88.38 199 LEU A CA 1
ATOM 1675 C C . LEU A 1 199 ? 29.689 12.254 -75.161 1.00 88.38 199 LEU A C 1
ATOM 1677 O O . LEU A 1 199 ? 28.946 12.666 -74.268 1.00 88.38 199 LEU A O 1
ATOM 1681 N N . LYS A 1 200 ? 29.249 11.424 -76.115 1.00 93.56 200 LYS A N 1
ATOM 1682 C CA . LYS A 1 200 ? 27.881 10.895 -76.147 1.00 93.56 200 LYS A CA 1
ATOM 1683 C C . LYS A 1 200 ? 27.586 10.026 -74.920 1.00 93.56 200 LYS A C 1
ATOM 1685 O O . LYS A 1 200 ? 26.576 10.261 -74.264 1.00 93.56 200 LYS A O 1
ATOM 1690 N N . VAL A 1 201 ? 28.496 9.120 -74.562 1.00 92.94 201 VAL A N 1
ATOM 1691 C CA . VAL A 1 201 ? 28.379 8.274 -73.362 1.00 92.94 201 VAL A CA 1
ATOM 1692 C C . VAL A 1 201 ? 28.325 9.129 -72.090 1.00 92.94 201 VAL A C 1
ATOM 1694 O O . VAL A 1 201 ? 27.406 8.972 -71.293 1.00 92.94 201 VAL A O 1
ATOM 1697 N N . CYS A 1 202 ? 29.209 10.122 -71.943 1.00 92.06 202 CYS A N 1
ATOM 1698 C CA . CYS A 1 202 ? 29.182 11.039 -70.796 1.00 92.06 202 CYS A CA 1
ATOM 1699 C C . CYS A 1 202 ? 27.865 11.823 -70.689 1.00 92.06 202 CYS A C 1
ATOM 1701 O O . CYS A 1 202 ? 27.375 12.066 -69.587 1.00 92.06 202 CYS A O 1
ATOM 1703 N N . ARG A 1 203 ? 27.275 12.232 -71.820 1.00 93.94 203 ARG A N 1
ATOM 1704 C CA . ARG A 1 203 ? 25.966 12.906 -71.831 1.00 93.94 203 ARG A CA 1
ATOM 1705 C C . ARG A 1 203 ? 24.848 11.963 -71.410 1.00 93.94 203 ARG A C 1
ATOM 1707 O O . ARG A 1 203 ? 23.999 12.360 -70.619 1.00 93.94 203 ARG A O 1
ATOM 1714 N N . GLU A 1 204 ? 24.853 10.735 -71.912 1.00 95.06 204 GLU A N 1
ATOM 1715 C CA . GLU A 1 204 ? 23.868 9.720 -71.538 1.00 95.06 204 GLU A CA 1
ATOM 1716 C C . GLU A 1 204 ? 23.954 9.396 -70.043 1.00 95.06 204 GLU A C 1
ATOM 1718 O O . GLU A 1 204 ? 22.937 9.411 -69.351 1.00 95.06 204 GLU A O 1
ATOM 1723 N N . ASP A 1 205 ? 25.154 9.206 -69.505 1.00 94.19 205 ASP A N 1
ATOM 1724 C CA . ASP A 1 205 ? 25.335 8.912 -68.084 1.00 94.19 205 ASP A CA 1
ATOM 1725 C C . ASP A 1 205 ? 24.975 10.104 -67.189 1.00 94.19 205 ASP A C 1
ATOM 1727 O O . ASP A 1 205 ? 24.345 9.912 -66.147 1.00 94.19 205 ASP A O 1
ATOM 1731 N N . LEU A 1 206 ? 25.246 11.340 -67.629 1.00 94.69 206 LEU A N 1
ATOM 1732 C CA . LEU A 1 206 ? 24.756 12.542 -66.950 1.00 94.69 206 LEU A CA 1
ATOM 1733 C C . LEU A 1 206 ? 23.223 12.572 -66.910 1.00 94.69 206 LEU A C 1
ATOM 1735 O O . LEU A 1 206 ? 22.640 12.859 -65.866 1.00 94.69 206 LEU A O 1
ATOM 1739 N N . THR A 1 207 ? 22.555 12.250 -68.024 1.00 95.50 207 THR A N 1
ATOM 1740 C CA . THR A 1 207 ? 21.085 12.202 -68.044 1.00 95.50 207 THR A CA 1
ATOM 1741 C C . THR A 1 207 ? 20.534 11.097 -67.148 1.00 95.50 207 THR A C 1
ATOM 1743 O O . THR A 1 207 ? 19.576 11.348 -66.420 1.00 95.50 207 THR A O 1
ATOM 1746 N N . LYS A 1 208 ? 21.162 9.914 -67.115 1.00 95.94 208 LYS A N 1
ATOM 1747 C CA . LYS A 1 208 ? 20.776 8.823 -66.205 1.00 95.94 208 LYS A CA 1
ATOM 1748 C C . LYS A 1 208 ? 20.934 9.236 -64.744 1.00 95.94 208 LYS A C 1
ATOM 1750 O O . LYS A 1 208 ? 20.003 9.057 -63.966 1.00 95.94 208 LYS A O 1
ATOM 1755 N N . ALA A 1 209 ? 22.065 9.844 -64.385 1.00 93.56 209 ALA A N 1
ATOM 1756 C CA . ALA A 1 209 ? 22.306 10.341 -63.033 1.00 93.56 209 ALA A CA 1
ATOM 1757 C C . ALA A 1 209 ? 21.301 11.436 -62.639 1.00 93.56 209 ALA A C 1
ATOM 1759 O O . ALA A 1 209 ? 20.804 11.442 -61.516 1.00 93.56 209 ALA A O 1
ATOM 1760 N N . GLN A 1 210 ? 20.946 12.331 -63.568 1.00 93.31 210 GLN A N 1
ATOM 1761 C CA . GLN A 1 210 ? 19.956 13.377 -63.316 1.00 93.31 210 GLN A CA 1
ATOM 1762 C C . GLN A 1 210 ? 18.546 12.806 -63.117 1.00 93.31 210 GLN A C 1
ATOM 1764 O O . GLN A 1 210 ? 17.807 13.282 -62.255 1.00 93.31 210 GLN A O 1
ATOM 1769 N N . VAL A 1 211 ? 18.166 11.789 -63.895 1.00 95.50 211 VAL A N 1
ATOM 1770 C CA . VAL A 1 211 ? 16.890 11.077 -63.731 1.00 95.50 211 VAL A CA 1
ATOM 1771 C C . VAL A 1 211 ? 16.850 10.354 -62.389 1.00 95.50 211 VAL A C 1
ATOM 1773 O O . VAL A 1 211 ? 15.861 10.477 -61.674 1.00 95.50 211 VAL A O 1
ATOM 1776 N N . GLU A 1 212 ? 17.930 9.675 -62.011 1.00 92.81 212 GLU A N 1
ATOM 1777 C CA . GLU A 1 212 ? 18.026 8.965 -60.736 1.00 92.81 212 GLU A CA 1
ATOM 1778 C C . GLU A 1 212 ? 17.982 9.921 -59.538 1.00 92.81 212 GLU A C 1
ATOM 1780 O O . GLU A 1 212 ? 17.268 9.676 -58.569 1.00 92.81 212 GLU A O 1
ATOM 1785 N N . LEU A 1 213 ? 18.657 11.070 -59.631 1.00 89.94 213 LEU A N 1
ATOM 1786 C CA . LEU A 1 213 ? 18.581 12.123 -58.620 1.00 89.94 213 LEU A CA 1
ATOM 1787 C C . LEU A 1 213 ? 17.162 12.683 -58.497 1.00 89.94 213 LEU A C 1
ATOM 1789 O O . LEU A 1 213 ? 16.685 12.918 -57.390 1.00 89.94 213 LEU A O 1
ATOM 1793 N N . ASN A 1 214 ? 16.476 12.895 -59.621 1.00 88.06 214 ASN A N 1
ATOM 1794 C CA . ASN A 1 214 ? 15.090 13.355 -59.617 1.00 88.06 214 ASN A CA 1
ATOM 1795 C C . ASN A 1 214 ? 14.142 12.287 -59.051 1.00 88.06 214 ASN A C 1
ATOM 1797 O O . ASN A 1 214 ? 13.220 12.641 -58.320 1.00 88.06 214 ASN A O 1
ATOM 1801 N N . ARG A 1 215 ? 14.391 11.001 -59.334 1.00 88.44 215 ARG A N 1
ATOM 1802 C CA . ARG A 1 215 ? 13.664 9.859 -58.764 1.00 88.44 215 ARG A CA 1
ATOM 1803 C C . ARG A 1 215 ? 13.846 9.802 -57.253 1.00 88.44 215 ARG A C 1
ATOM 1805 O O . ARG A 1 215 ? 12.857 9.845 -56.536 1.00 88.44 215 ARG A O 1
ATOM 1812 N N . MET A 1 216 ? 15.090 9.818 -56.772 1.00 82.06 216 MET A N 1
ATOM 1813 C CA . MET A 1 216 ? 15.396 9.874 -55.342 1.00 82.06 216 MET A CA 1
ATOM 1814 C C . MET A 1 216 ? 14.778 11.114 -54.700 1.00 82.06 216 MET A C 1
ATOM 1816 O O . MET A 1 216 ? 14.140 11.011 -53.665 1.00 82.06 216 MET A O 1
ATOM 1820 N N . LYS A 1 217 ? 14.897 12.294 -55.313 1.00 79.81 217 LYS A N 1
ATOM 1821 C CA . LYS A 1 217 ? 14.286 13.512 -54.775 1.00 79.81 217 LYS A CA 1
ATOM 1822 C C . LYS A 1 217 ? 12.768 13.377 -54.675 1.00 79.81 217 LYS A C 1
ATOM 1824 O O . LYS A 1 217 ? 12.228 13.782 -53.661 1.00 79.81 217 LYS A O 1
ATOM 1829 N N . ALA A 1 218 ? 12.095 12.813 -55.675 1.00 77.94 218 ALA A N 1
ATOM 1830 C CA . ALA A 1 218 ? 10.653 12.575 -55.630 1.00 77.94 218 ALA A CA 1
ATOM 1831 C C . ALA A 1 218 ? 10.273 11.533 -54.568 1.00 77.94 218 ALA A C 1
ATOM 1833 O O . ALA A 1 218 ? 9.304 11.739 -53.846 1.00 77.94 218 ALA A O 1
ATOM 1834 N N . GLU A 1 219 ? 11.062 10.465 -54.441 1.00 74.25 219 GLU A N 1
ATOM 1835 C CA . GLU A 1 219 ? 10.879 9.436 -53.420 1.00 74.25 219 GLU A CA 1
ATOM 1836 C C . GLU A 1 219 ? 11.060 10.030 -52.025 1.00 74.25 219 GLU A C 1
ATOM 1838 O O . GLU A 1 219 ? 10.136 9.918 -51.240 1.00 74.25 219 GLU A O 1
ATOM 1843 N N . TYR A 1 220 ? 12.163 10.739 -51.747 1.00 67.31 220 TYR A N 1
ATOM 1844 C CA . TYR A 1 220 ? 12.525 11.311 -50.441 1.00 67.31 220 TYR A CA 1
ATOM 1845 C C . TYR A 1 220 ? 11.804 12.613 -50.066 1.00 67.31 220 TYR A C 1
ATOM 1847 O O . TYR A 1 220 ? 11.780 12.961 -48.885 1.00 67.31 220 TYR A O 1
ATOM 1855 N N . TRP A 1 221 ? 11.195 13.328 -51.019 1.00 63.31 221 TRP A N 1
ATOM 1856 C CA . TRP A 1 221 ? 10.418 14.544 -50.729 1.00 63.31 221 TRP A CA 1
ATOM 1857 C C . TRP A 1 221 ? 9.202 14.264 -49.830 1.00 63.31 221 TRP A C 1
ATOM 1859 O O . TRP A 1 221 ? 8.746 15.174 -49.140 1.00 63.31 221 TRP A O 1
ATOM 1869 N N . ASP A 1 222 ? 8.722 13.015 -49.791 1.00 60.78 222 ASP A N 1
ATOM 1870 C CA . ASP A 1 222 ? 7.535 12.593 -49.030 1.00 60.78 222 ASP A CA 1
ATOM 1871 C C . ASP A 1 222 ? 7.844 11.643 -47.842 1.00 60.78 222 ASP A C 1
ATOM 1873 O O . ASP A 1 222 ? 6.943 11.213 -47.125 1.00 60.78 222 ASP A O 1
ATOM 1877 N N . VAL A 1 223 ? 9.120 11.308 -47.580 1.00 66.75 223 VAL A N 1
ATOM 1878 C CA . VAL A 1 223 ? 9.504 10.220 -46.631 1.00 66.75 223 VAL A CA 1
ATOM 1879 C C . VAL A 1 223 ? 9.610 10.682 -45.183 1.00 66.75 223 VAL A C 1
ATOM 1881 O O . VAL A 1 223 ? 9.722 9.863 -44.273 1.00 66.75 223 VAL A O 1
ATOM 1884 N N . VAL A 1 224 ? 9.475 11.980 -44.924 1.00 57.22 224 VAL A N 1
ATOM 1885 C CA . VAL A 1 224 ? 9.006 12.403 -43.607 1.00 57.22 224 VAL A CA 1
ATOM 1886 C C . VAL A 1 224 ? 7.718 13.174 -43.814 1.00 57.22 224 VAL A C 1
ATOM 1888 O O . VAL A 1 224 ? 7.781 14.348 -44.182 1.00 57.22 224 VAL A O 1
ATOM 1891 N N . PRO A 1 225 ? 6.550 12.516 -43.658 1.00 64.06 225 PRO A N 1
ATOM 1892 C CA . PRO A 1 225 ? 5.280 13.118 -44.015 1.00 64.06 225 PRO A CA 1
ATOM 1893 C C . PRO A 1 225 ? 5.158 14.440 -43.269 1.00 64.06 225 PRO A C 1
ATOM 1895 O O . PRO A 1 225 ? 5.071 14.440 -42.041 1.00 64.06 225 PRO A O 1
ATOM 1898 N N . ARG A 1 226 ? 5.163 15.572 -43.986 1.00 66.56 226 ARG A N 1
ATOM 1899 C CA . ARG A 1 226 ? 4.906 16.898 -43.393 1.00 66.56 226 ARG A CA 1
ATOM 1900 C C . ARG A 1 226 ? 3.694 16.843 -42.471 1.00 66.56 226 ARG A C 1
ATOM 1902 O O . ARG A 1 226 ? 3.744 17.337 -41.362 1.00 66.56 226 ARG A O 1
ATOM 1909 N N . ARG A 1 227 ? 2.682 16.069 -42.867 1.00 69.38 227 ARG A N 1
ATOM 1910 C CA . ARG A 1 227 ? 1.502 15.753 -42.065 1.00 69.38 227 ARG A CA 1
ATOM 1911 C C . ARG A 1 227 ? 1.809 15.158 -40.684 1.00 69.38 227 ARG A C 1
ATOM 1913 O O . ARG A 1 227 ? 1.166 15.549 -39.716 1.00 69.38 227 ARG A O 1
ATOM 1920 N N . ASN A 1 228 ? 2.750 14.223 -40.572 1.00 79.19 228 ASN A N 1
ATOM 1921 C CA . ASN A 1 228 ? 3.124 13.616 -39.292 1.00 79.19 228 ASN A CA 1
ATOM 1922 C C . ASN A 1 228 ? 3.901 14.606 -38.423 1.00 79.19 228 ASN A C 1
ATOM 1924 O O . ASN A 1 228 ? 3.670 14.645 -37.219 1.00 79.19 228 ASN A O 1
ATOM 1928 N N . TRP A 1 229 ? 4.758 15.434 -39.027 1.00 80.25 229 TRP A N 1
ATOM 1929 C CA . TRP A 1 229 ? 5.433 16.525 -38.322 1.00 80.25 229 TRP A CA 1
ATOM 1930 C C . TRP A 1 229 ? 4.465 17.596 -37.845 1.00 80.25 229 TRP A C 1
ATOM 1932 O O . TRP A 1 229 ? 4.513 17.955 -36.679 1.00 80.25 229 TRP A O 1
ATOM 1942 N N . ASP A 1 230 ? 3.550 18.042 -38.700 1.00 84.25 230 ASP A N 1
ATOM 1943 C CA . ASP A 1 230 ? 2.538 19.041 -38.364 1.00 84.25 230 ASP A CA 1
ATOM 1944 C C . ASP A 1 230 ? 1.636 18.524 -37.232 1.00 84.25 230 ASP A C 1
ATOM 1946 O O . ASP A 1 230 ? 1.354 19.240 -36.272 1.00 84.25 230 ASP A O 1
ATOM 1950 N N . THR A 1 231 ? 1.246 17.243 -37.292 1.00 87.88 231 THR A N 1
ATOM 1951 C CA . THR A 1 231 ? 0.464 16.585 -36.232 1.00 87.88 231 THR A CA 1
ATOM 1952 C C . THR A 1 231 ? 1.268 16.490 -34.934 1.00 87.88 231 THR A C 1
ATOM 1954 O O . THR A 1 231 ? 0.767 16.838 -33.863 1.00 87.88 231 THR A O 1
ATOM 1957 N N . LEU A 1 232 ? 2.528 16.055 -35.006 1.00 91.50 232 LEU A N 1
ATOM 1958 C CA . LEU A 1 232 ? 3.402 15.949 -33.840 1.00 91.50 232 LEU A CA 1
ATOM 1959 C C . LEU A 1 232 ? 3.665 17.326 -33.215 1.00 91.50 232 LEU A C 1
ATOM 1961 O O . LEU A 1 232 ? 3.571 17.481 -32.001 1.00 91.50 232 LEU A O 1
ATOM 1965 N N . GLU A 1 233 ? 3.912 18.349 -34.025 1.00 91.56 233 GLU A N 1
ATOM 1966 C CA . GLU A 1 233 ? 4.147 19.713 -33.561 1.00 91.56 233 GLU A CA 1
ATOM 1967 C C . GLU A 1 233 ? 2.882 20.329 -32.947 1.00 91.56 233 GLU A C 1
ATOM 1969 O O . GLU A 1 233 ? 2.956 21.021 -31.928 1.00 91.56 233 GLU A O 1
ATOM 1974 N N . GLN A 1 234 ? 1.703 20.034 -33.501 1.00 94.75 234 GLN A N 1
ATOM 1975 C CA . GLN A 1 234 ? 0.428 20.450 -32.923 1.00 94.75 234 GLN A CA 1
ATOM 1976 C C . GLN A 1 234 ? 0.174 19.784 -31.564 1.00 94.75 234 GLN A C 1
ATOM 1978 O O . GLN A 1 234 ? -0.172 20.480 -30.607 1.00 94.75 234 GLN A O 1
ATOM 1983 N N . THR A 1 235 ? 0.397 18.470 -31.445 1.00 94.88 235 THR A N 1
ATOM 1984 C CA . THR A 1 235 ? 0.267 17.765 -30.154 1.00 94.88 235 THR A CA 1
ATOM 1985 C C . THR A 1 235 ? 1.279 18.268 -29.129 1.00 94.88 235 THR A C 1
ATOM 1987 O O . THR A 1 235 ? 0.929 18.481 -27.971 1.00 94.88 235 THR A O 1
ATOM 1990 N N . HIS A 1 236 ? 2.511 18.562 -29.552 1.00 95.94 236 HIS A N 1
ATOM 1991 C CA . HIS A 1 236 ? 3.520 19.156 -28.687 1.00 95.94 236 HIS A CA 1
ATOM 1992 C C . HIS A 1 236 ? 3.093 20.542 -28.183 1.00 95.94 236 HIS A C 1
ATOM 1994 O O . HIS A 1 236 ? 3.147 20.797 -26.979 1.00 95.94 236 HIS A O 1
ATOM 2000 N N . ARG A 1 237 ? 2.591 21.417 -29.071 1.00 97.31 237 ARG A N 1
ATOM 2001 C CA . ARG A 1 237 ? 2.024 22.718 -28.669 1.00 97.31 237 ARG A CA 1
ATOM 2002 C C . ARG A 1 237 ? 0.871 22.553 -27.681 1.00 97.31 237 ARG A C 1
ATOM 2004 O O . ARG A 1 237 ? 0.810 23.293 -26.702 1.00 97.31 237 ARG A O 1
ATOM 2011 N N . GLN A 1 238 ? -0.024 21.597 -27.915 1.00 97.62 238 GLN A N 1
ATOM 2012 C CA . GLN A 1 238 ? -1.162 21.342 -27.034 1.00 97.62 238 GLN A CA 1
ATOM 2013 C C . GLN A 1 238 ? -0.720 20.859 -25.647 1.00 97.62 238 GLN A C 1
ATOM 2015 O O . GLN A 1 238 ? -1.168 21.408 -24.642 1.00 97.62 238 GLN A O 1
ATOM 2020 N N . ASN A 1 239 ? 0.202 19.899 -25.585 1.00 97.19 239 ASN A N 1
ATOM 2021 C CA . ASN A 1 239 ? 0.752 19.398 -24.325 1.00 97.19 239 ASN A CA 1
ATOM 2022 C C . ASN A 1 239 ? 1.471 20.508 -23.547 1.00 97.19 239 ASN A C 1
ATOM 2024 O O . ASN A 1 239 ? 1.334 20.605 -22.330 1.00 97.19 239 ASN A O 1
ATOM 2028 N N . LEU A 1 240 ? 2.191 21.392 -24.245 1.00 97.69 240 LEU A N 1
ATOM 2029 C CA . LEU A 1 240 ? 2.854 22.537 -23.625 1.00 97.69 240 LEU A CA 1
ATOM 2030 C C . LEU A 1 240 ? 1.849 23.519 -23.003 1.00 97.69 240 LEU A C 1
ATOM 2032 O O . LEU A 1 240 ? 2.101 24.058 -21.926 1.00 97.69 240 LEU A O 1
ATOM 2036 N N . LEU A 1 241 ? 0.708 23.751 -23.661 1.00 97.56 241 LEU A N 1
ATOM 2037 C CA . LEU A 1 241 ? -0.370 24.570 -23.102 1.00 97.56 241 LEU A CA 1
ATOM 2038 C C . LEU A 1 241 ? -0.985 23.910 -21.863 1.00 97.56 241 LEU A C 1
ATOM 2040 O O . LEU A 1 241 ? -1.143 24.581 -20.849 1.00 97.56 241 LEU A O 1
ATOM 2044 N N . GLN A 1 242 ? -1.257 22.603 -21.910 1.00 96.94 242 GLN A N 1
ATOM 2045 C CA . GLN A 1 242 ? -1.791 21.856 -20.765 1.00 96.94 242 GLN A CA 1
ATOM 2046 C C . GLN A 1 242 ? -0.844 21.875 -19.561 1.00 96.94 242 GLN A C 1
ATOM 2048 O O . GLN A 1 242 ? -1.295 22.084 -18.438 1.00 96.94 242 GLN A O 1
ATOM 2053 N N . LEU A 1 243 ? 0.465 21.723 -19.787 1.00 96.38 243 LEU A N 1
ATOM 2054 C CA . LEU A 1 243 ? 1.472 21.834 -18.730 1.00 96.38 243 LEU A CA 1
ATOM 2055 C C . LEU A 1 243 ? 1.465 23.218 -18.078 1.00 96.38 243 LEU A C 1
ATOM 2057 O O . LEU A 1 243 ? 1.521 23.310 -16.857 1.00 96.38 243 LEU A O 1
ATOM 2061 N N . LYS A 1 244 ? 1.346 24.290 -18.871 1.00 97.38 244 LYS A N 1
ATOM 2062 C CA . LYS A 1 244 ? 1.242 25.655 -18.332 1.00 97.38 244 LYS A CA 1
ATOM 2063 C C . LYS A 1 244 ? -0.030 25.860 -17.512 1.00 97.38 244 LYS A C 1
ATOM 2065 O O . LYS A 1 244 ? 0.032 26.522 -16.481 1.00 97.38 244 LYS A O 1
ATOM 2070 N N . THR A 1 245 ? -1.160 25.303 -17.948 1.00 97.38 245 THR A N 1
ATOM 2071 C CA . THR A 1 245 ? -2.415 25.359 -17.185 1.00 97.38 245 THR A CA 1
ATOM 2072 C C . THR A 1 245 ? -2.285 24.613 -15.861 1.00 97.38 245 THR A C 1
ATOM 2074 O O . THR A 1 245 ? -2.509 25.213 -14.818 1.00 97.38 245 THR A O 1
ATOM 2077 N N . LEU A 1 246 ? -1.817 23.360 -15.886 1.00 97.00 246 LEU A N 1
ATOM 2078 C CA . LEU A 1 246 ? -1.611 22.554 -14.676 1.00 97.00 246 LEU A CA 1
ATOM 2079 C C . LEU A 1 246 ? -0.620 23.197 -13.704 1.00 97.00 246 LEU A C 1
ATOM 2081 O O . LEU A 1 246 ? -0.816 23.141 -12.494 1.00 97.00 246 LEU A O 1
ATOM 2085 N N . GLN A 1 247 ? 0.436 23.824 -14.223 1.00 97.75 247 GLN A N 1
ATOM 2086 C CA . GLN A 1 247 ? 1.371 24.587 -13.406 1.00 97.75 247 GLN A CA 1
ATOM 2087 C C . GLN A 1 247 ? 0.677 25.775 -12.723 1.00 97.75 247 GLN A C 1
ATOM 2089 O O . GLN A 1 247 ? 0.867 25.982 -11.528 1.00 97.75 247 GLN A O 1
ATOM 2094 N N . GLY A 1 248 ? -0.169 26.514 -13.447 1.00 97.81 248 GLY A N 1
ATOM 2095 C CA . GLY A 1 248 ? -0.970 27.597 -12.873 1.00 97.81 248 GLY A CA 1
ATOM 2096 C C . GLY A 1 248 ? -1.952 27.118 -11.800 1.00 97.81 248 GLY A C 1
ATOM 2097 O O . GLY A 1 248 ? -2.061 27.753 -10.750 1.00 97.81 248 GLY A O 1
ATOM 2098 N N . ASP A 1 249 ? -2.611 25.981 -12.030 1.00 97.19 249 ASP A N 1
ATOM 2099 C CA . ASP A 1 249 ? -3.528 25.360 -11.067 1.00 97.19 249 ASP A CA 1
ATOM 2100 C C . ASP A 1 249 ? -2.781 24.901 -9.804 1.00 97.19 249 ASP A C 1
ATOM 2102 O O . ASP A 1 249 ? -3.254 25.105 -8.686 1.00 97.19 249 ASP A O 1
ATOM 2106 N N . PHE A 1 250 ? -1.579 24.337 -9.961 1.00 97.69 250 PHE A N 1
ATOM 2107 C CA . PHE A 1 250 ? -0.712 23.965 -8.843 1.00 97.69 250 PHE A CA 1
ATOM 2108 C C . PHE A 1 250 ? -0.277 25.190 -8.030 1.00 97.69 250 PHE A C 1
ATOM 2110 O O . PHE A 1 250 ? -0.375 25.185 -6.802 1.00 97.69 250 PHE A O 1
ATOM 2117 N N . ASP A 1 251 ? 0.146 26.263 -8.702 1.00 97.25 251 ASP A N 1
ATOM 2118 C CA . ASP A 1 251 ? 0.520 27.519 -8.048 1.00 97.25 251 ASP A CA 1
ATOM 2119 C C . ASP A 1 251 ? -0.681 28.169 -7.341 1.00 97.25 251 ASP A C 1
ATOM 2121 O O . ASP A 1 251 ? -0.536 28.788 -6.283 1.00 97.25 251 ASP A O 1
ATOM 2125 N N . GLN A 1 252 ? -1.892 28.028 -7.888 1.00 97.56 252 GLN A N 1
ATOM 2126 C CA . GLN A 1 252 ? -3.118 28.439 -7.210 1.00 97.56 252 GLN A CA 1
ATOM 2127 C C . GLN A 1 252 ? -3.375 27.598 -5.961 1.00 97.56 252 GLN A C 1
ATOM 2129 O O . GLN A 1 252 ? -3.533 28.171 -4.887 1.00 97.56 252 GLN A O 1
ATOM 2134 N N . LEU A 1 253 ? -3.361 26.270 -6.069 1.00 97.12 253 LEU A N 1
ATOM 2135 C CA . LEU A 1 253 ? -3.598 25.379 -4.934 1.00 97.12 253 LEU A CA 1
ATOM 2136 C C . LEU A 1 253 ? -2.586 25.611 -3.807 1.00 97.12 253 LEU A C 1
ATOM 2138 O O . LEU A 1 253 ? -2.952 25.612 -2.633 1.00 97.12 253 LEU A O 1
ATOM 2142 N N . LYS A 1 254 ? -1.325 25.864 -4.164 1.00 96.62 254 LYS A N 1
ATOM 2143 C CA . LYS A 1 254 ? -0.277 26.222 -3.209 1.00 96.62 254 LYS A CA 1
ATOM 2144 C C . LYS A 1 254 ? -0.612 27.512 -2.456 1.00 96.62 254 LYS A C 1
ATOM 2146 O O . LYS A 1 254 ? -0.512 27.535 -1.235 1.00 96.62 254 LYS A O 1
ATOM 2151 N N . ARG A 1 255 ? -1.083 28.550 -3.158 1.00 96.88 255 ARG A N 1
ATOM 2152 C CA . ARG A 1 255 ? -1.538 29.798 -2.522 1.00 96.88 255 ARG A CA 1
ATOM 2153 C C . ARG A 1 255 ? -2.731 29.570 -1.597 1.00 96.88 255 ARG A C 1
ATOM 2155 O O . ARG A 1 255 ? -2.714 30.065 -0.476 1.00 96.88 255 ARG A O 1
ATOM 2162 N N . GLU A 1 256 ? -3.737 28.811 -2.026 1.00 96.38 256 GLU A N 1
ATOM 2163 C CA . GLU A 1 256 ? -4.902 28.489 -1.183 1.00 96.38 256 GLU A CA 1
ATOM 2164 C C . GLU A 1 256 ? -4.477 27.750 0.096 1.00 96.38 256 GLU A C 1
ATOM 2166 O O . GLU A 1 256 ? -4.919 28.083 1.198 1.00 96.38 256 GLU A O 1
ATOM 2171 N N . TYR A 1 257 ? -3.557 26.789 -0.033 1.00 96.00 257 TYR A N 1
ATOM 2172 C CA . TYR A 1 257 ? -2.987 26.068 1.101 1.00 96.00 257 TYR A CA 1
ATOM 2173 C C . TYR A 1 257 ? -2.232 26.995 2.061 1.00 96.00 257 TYR A C 1
ATOM 2175 O O . TYR A 1 257 ? -2.475 26.950 3.268 1.00 96.00 257 TYR A O 1
ATOM 2183 N N . ASP A 1 258 ? -1.358 27.858 1.538 1.00 95.88 258 ASP A N 1
ATOM 2184 C CA . ASP A 1 258 ? -0.606 28.824 2.343 1.00 95.88 258 ASP A CA 1
ATOM 2185 C C . ASP A 1 258 ? -1.559 29.771 3.094 1.00 95.88 258 ASP A C 1
ATOM 2187 O O . ASP A 1 258 ? -1.386 30.016 4.290 1.00 95.88 258 ASP A O 1
ATOM 2191 N N . THR A 1 259 ? -2.637 30.210 2.437 1.00 95.56 259 THR A N 1
ATOM 2192 C CA . THR A 1 259 ? -3.674 31.064 3.041 1.00 95.56 259 THR A CA 1
ATOM 2193 C C . THR A 1 259 ? -4.402 30.344 4.181 1.00 95.56 259 THR A C 1
ATOM 2195 O O . THR A 1 259 ? -4.592 30.899 5.265 1.00 95.56 259 THR A O 1
ATOM 2198 N N . LEU A 1 260 ? -4.783 29.077 3.983 1.00 94.69 260 LEU A N 1
ATOM 2199 C CA . LEU A 1 260 ? -5.429 28.268 5.020 1.00 94.69 260 LEU A CA 1
ATOM 2200 C C . LEU A 1 260 ? -4.489 28.009 6.209 1.00 94.69 260 LEU A C 1
ATOM 2202 O O . LEU A 1 260 ? -4.913 28.046 7.369 1.00 94.69 260 LEU A O 1
ATOM 2206 N N . LEU A 1 261 ? -3.204 27.786 5.930 1.00 93.19 261 LEU A N 1
ATOM 2207 C CA . LEU A 1 261 ? -2.169 27.619 6.944 1.00 93.19 261 LEU A CA 1
ATOM 2208 C C . LEU A 1 261 ? -1.993 28.897 7.780 1.00 93.19 261 LEU A C 1
ATOM 2210 O O . LEU A 1 261 ? -1.870 28.819 9.007 1.00 93.19 261 LEU A O 1
ATOM 2214 N N . GLU A 1 262 ? -2.008 30.069 7.146 1.00 93.12 262 GLU A N 1
ATOM 2215 C CA . GLU A 1 262 ? -1.975 31.368 7.826 1.00 93.12 262 GLU A CA 1
ATOM 2216 C C . GLU A 1 262 ? -3.221 31.614 8.683 1.00 93.12 262 GLU A C 1
ATOM 2218 O O . GLU A 1 262 ? -3.092 32.065 9.826 1.00 93.12 262 GLU A O 1
ATOM 2223 N N . LEU A 1 263 ? -4.414 31.259 8.195 1.00 91.81 263 LEU A N 1
ATOM 2224 C CA . LEU A 1 263 ? -5.653 31.342 8.975 1.00 91.81 263 LEU A CA 1
ATOM 2225 C C . LEU A 1 263 ? -5.605 30.446 10.215 1.00 91.81 263 LEU A C 1
ATOM 2227 O O . LEU A 1 263 ? -5.959 30.893 11.306 1.00 91.81 263 LEU A O 1
ATOM 2231 N N . HIS A 1 264 ? -5.114 29.211 10.091 1.00 85.56 264 HIS A N 1
ATOM 2232 C CA . HIS A 1 264 ? -4.964 28.312 11.237 1.00 85.56 264 HIS A CA 1
ATOM 2233 C C . HIS A 1 264 ? -3.968 28.864 12.272 1.00 85.56 264 HIS A C 1
ATOM 2235 O O . HIS A 1 264 ? -4.241 28.855 13.477 1.00 85.56 264 HIS A O 1
ATOM 2241 N N . LYS A 1 265 ? -2.826 29.400 11.816 1.00 87.62 265 LYS A N 1
ATOM 2242 C CA . LYS A 1 265 ? -1.842 30.058 12.693 1.00 87.62 265 LYS A CA 1
ATOM 2243 C C . LYS A 1 265 ? -2.447 31.275 13.399 1.00 87.62 265 LYS A C 1
ATOM 2245 O O . LYS A 1 265 ? -2.275 31.420 14.606 1.00 87.62 265 LYS A O 1
ATOM 2250 N N . SER A 1 266 ? -3.198 32.104 12.678 1.00 79.56 266 SER A N 1
ATOM 2251 C CA . SER A 1 266 ? -3.828 33.321 13.207 1.00 79.56 266 SER A CA 1
ATOM 2252 C C . SER A 1 266 ? -4.975 33.015 14.180 1.00 79.56 266 SER A C 1
ATOM 2254 O O . SER A 1 266 ? -5.046 33.615 15.253 1.00 79.56 266 SER A O 1
ATOM 2256 N N . GLY A 1 267 ? -5.811 32.013 13.887 1.00 71.50 267 GLY A N 1
ATOM 2257 C CA . GLY A 1 267 ? -6.855 31.523 14.797 1.00 71.50 267 GLY A CA 1
ATOM 2258 C C . GLY A 1 267 ? -6.286 30.895 16.075 1.00 71.50 267 GLY A C 1
ATOM 2259 O O . GLY A 1 267 ? -6.846 31.054 17.160 1.00 71.50 267 GLY A O 1
ATOM 2260 N N . SER A 1 268 ? -5.109 30.263 15.992 1.00 59.00 268 SER A N 1
ATOM 2261 C CA . SER A 1 268 ? -4.379 29.801 17.178 1.00 59.00 268 SER A CA 1
ATOM 2262 C C . SER A 1 268 ? -3.813 30.946 18.032 1.00 59.00 268 SER A C 1
ATOM 2264 O O . SER A 1 268 ? -3.539 30.714 19.213 1.00 59.00 268 SER A O 1
ATOM 2266 N N . MET A 1 269 ? -3.623 32.148 17.473 1.00 57.59 269 MET A N 1
ATOM 2267 C CA . MET A 1 269 ? -3.164 33.332 18.212 1.00 57.59 269 MET A CA 1
ATOM 2268 C C . MET A 1 269 ? -4.329 34.119 18.829 1.00 57.59 269 MET A C 1
ATOM 2270 O O . MET A 1 269 ? -4.204 34.567 19.964 1.00 57.59 269 MET A O 1
ATOM 2274 N N . GLN A 1 270 ? -5.493 34.200 18.170 1.00 53.47 270 GLN A N 1
ATOM 2275 C CA . GLN A 1 270 ? -6.698 34.830 18.741 1.00 53.47 270 GLN A CA 1
ATOM 2276 C C . GLN A 1 270 ? -7.251 34.087 19.969 1.00 53.47 270 GLN A C 1
ATOM 2278 O O . GLN A 1 270 ? -7.698 34.726 20.920 1.00 53.47 270 GLN A O 1
ATOM 2283 N N . ASN A 1 271 ? -7.119 32.757 20.019 1.00 52.97 271 ASN A N 1
ATOM 2284 C CA . ASN A 1 271 ? -7.510 31.952 21.185 1.00 52.97 271 ASN A CA 1
ATOM 2285 C C . ASN A 1 271 ? -6.572 32.105 22.402 1.00 52.97 271 ASN A C 1
ATOM 2287 O O . ASN A 1 271 ? -6.845 31.528 23.451 1.00 52.97 271 ASN A O 1
ATOM 2291 N N . LYS A 1 272 ? -5.462 32.849 22.277 1.00 50.53 272 LYS A N 1
ATOM 2292 C CA . LYS A 1 272 ? -4.527 33.142 23.378 1.00 50.53 272 LYS A CA 1
ATOM 2293 C C . LYS A 1 272 ? -4.621 34.582 23.900 1.00 50.53 272 LYS A C 1
ATOM 2295 O O . LYS A 1 272 ? -3.880 34.920 24.815 1.00 50.53 272 LYS A O 1
ATOM 2300 N N . THR A 1 273 ? -5.498 35.428 23.350 1.00 46.66 273 THR A N 1
ATOM 2301 C CA . THR A 1 273 ? -5.626 36.845 23.761 1.00 46.66 273 THR A CA 1
ATOM 2302 C C . THR A 1 273 ? -7.002 37.198 24.340 1.00 46.66 273 THR A C 1
ATOM 2304 O O . THR A 1 273 ? -7.287 38.371 24.552 1.00 46.66 273 THR A O 1
ATOM 2307 N N . GLN A 1 274 ? -7.860 36.220 24.640 1.00 42.91 274 GLN A N 1
ATOM 2308 C CA . GLN A 1 274 ? -9.093 36.478 25.391 1.00 42.91 274 GLN A CA 1
ATOM 2309 C C . GLN A 1 274 ? -8.965 35.974 26.831 1.00 42.91 274 GLN A C 1
ATOM 2311 O O . GLN A 1 274 ? -9.149 34.791 27.097 1.00 42.91 274 GLN A O 1
ATOM 2316 N N . ASP A 1 275 ? -8.669 36.911 27.732 1.00 35.81 275 ASP A N 1
ATOM 2317 C CA . ASP A 1 275 ? -8.978 36.842 29.165 1.00 35.81 275 ASP A CA 1
ATOM 2318 C C . ASP A 1 275 ? -10.159 37.797 29.474 1.00 35.81 275 ASP A C 1
ATOM 2320 O O . ASP A 1 275 ? -10.470 38.679 28.666 1.00 35.81 275 ASP A O 1
ATOM 2324 N N . PRO A 1 276 ? -10.892 37.594 30.586 1.00 47.91 276 PRO A N 1
ATOM 2325 C CA . PRO A 1 276 ? -12.351 37.583 30.579 1.00 47.91 276 PRO A CA 1
ATOM 2326 C C . PRO A 1 276 ? -12.971 38.952 30.871 1.00 47.91 276 PRO A C 1
ATOM 2328 O O . PRO A 1 276 ? -12.656 39.594 31.873 1.00 47.91 276 PRO A O 1
ATOM 2331 N N . ILE A 1 277 ? -13.946 39.356 30.054 1.00 34.69 277 ILE A N 1
ATOM 2332 C CA . ILE A 1 277 ? -14.901 40.407 30.416 1.00 34.69 277 ILE A CA 1
ATOM 2333 C C . ILE A 1 277 ? -16.285 39.776 30.534 1.00 34.69 277 ILE A C 1
ATOM 2335 O O . ILE A 1 277 ? -16.922 39.371 29.566 1.00 34.69 277 ILE A O 1
ATOM 2339 N N . THR A 1 278 ? -16.697 39.678 31.790 1.00 40.31 278 THR A N 1
ATOM 2340 C CA . THR A 1 278 ? -18.036 39.438 32.312 1.00 40.31 278 THR A CA 1
ATOM 2341 C C . THR A 1 278 ? -19.083 40.306 31.603 1.00 40.31 278 THR A C 1
ATOM 2343 O O . THR A 1 278 ? -18.862 41.505 31.464 1.00 40.31 278 THR A O 1
ATOM 2346 N N . VAL A 1 279 ? -20.238 39.724 31.246 1.00 33.81 279 VAL A N 1
ATOM 2347 C CA . VAL A 1 279 ? -21.614 40.175 31.585 1.00 33.81 279 VAL A CA 1
ATOM 2348 C C . VAL A 1 279 ? -22.651 39.590 30.600 1.00 33.81 279 VAL A C 1
ATOM 2350 O O . VAL A 1 279 ? -22.704 39.954 29.436 1.00 33.81 279 VAL A O 1
ATOM 2353 N N . GLN A 1 280 ? -23.478 38.706 31.171 1.00 35.12 280 GLN A N 1
ATOM 2354 C CA . GLN A 1 280 ? -24.918 38.455 30.970 1.00 35.12 280 GLN A CA 1
ATOM 2355 C C . GLN A 1 280 ? -25.509 37.983 29.625 1.00 35.12 280 GLN A C 1
ATOM 2357 O O . GLN A 1 280 ? -25.474 38.669 28.615 1.00 35.12 280 GLN A O 1
ATOM 2362 N N . MET A 1 281 ? -26.185 36.830 29.764 1.00 42.22 281 MET A N 1
ATOM 2363 C CA . MET A 1 281 ? -27.474 36.398 29.197 1.00 42.22 281 MET A CA 1
ATOM 2364 C C . MET A 1 281 ? -27.815 36.799 27.757 1.00 42.22 281 MET A C 1
ATOM 2366 O O . MET A 1 281 ? -28.231 37.924 27.510 1.00 42.22 281 MET A O 1
ATOM 2370 N N . ASP A 1 282 ? -27.889 35.794 26.883 1.00 29.88 282 ASP A N 1
ATOM 2371 C CA . ASP A 1 282 ? -29.202 35.433 26.347 1.00 29.88 282 ASP A CA 1
ATOM 2372 C C . ASP A 1 282 ? -29.297 33.925 26.078 1.00 29.88 282 ASP A C 1
ATOM 2374 O O . ASP A 1 282 ? -28.337 33.251 25.701 1.00 29.88 282 ASP A O 1
ATOM 2378 N N . GLU A 1 283 ? -30.477 33.412 26.370 1.00 46.00 283 GLU A N 1
ATOM 2379 C CA . GLU A 1 283 ? -30.893 32.026 26.389 1.00 46.00 283 GLU A CA 1
ATOM 2380 C C . GLU A 1 283 ? -31.538 31.711 25.039 1.00 46.00 283 GLU A C 1
ATOM 2382 O O . GLU A 1 283 ? -32.674 32.095 24.796 1.00 46.00 283 GLU A O 1
ATOM 2387 N N . SER A 1 284 ? -30.844 31.008 24.137 1.00 42.38 284 SER A N 1
ATOM 2388 C CA . SER A 1 284 ? -31.515 30.124 23.173 1.00 42.38 284 SER A CA 1
ATOM 2389 C C . SER A 1 284 ? -30.542 29.227 22.395 1.00 42.38 284 SER A C 1
ATOM 2391 O O . SER A 1 284 ? -29.538 29.660 21.842 1.00 42.38 284 SER A O 1
ATOM 2393 N N . VAL A 1 285 ? -30.937 27.952 22.310 1.00 40.38 285 VAL A N 1
ATOM 2394 C CA . VAL A 1 285 ? -30.462 26.907 21.384 1.00 40.38 285 VAL A CA 1
ATOM 2395 C C . VAL A 1 285 ? -29.120 26.240 21.718 1.00 40.38 285 VAL A C 1
ATOM 2397 O O . VAL A 1 285 ? -28.153 26.262 20.961 1.00 40.38 285 VAL A O 1
ATOM 2400 N N . SER A 1 286 ? -29.126 25.486 22.816 1.00 40.97 286 SER A N 1
ATOM 2401 C CA . SER A 1 286 ? -28.273 24.303 22.962 1.00 40.97 286 SER A CA 1
ATOM 2402 C C . SER A 1 286 ? -28.887 23.121 22.208 1.00 40.97 286 SER A C 1
ATOM 2404 O O . SER A 1 286 ? -29.779 22.462 22.734 1.00 40.97 286 SER A O 1
ATOM 2406 N N . GLN A 1 287 ? -28.381 22.804 21.014 1.00 40.09 287 GLN A N 1
ATOM 2407 C CA . GLN A 1 287 ? -28.322 21.413 20.548 1.00 40.09 287 GLN A CA 1
ATOM 2408 C C . GLN A 1 287 ? -27.318 21.262 19.402 1.00 40.09 287 GLN A C 1
ATOM 2410 O O . GLN A 1 287 ? -27.575 21.655 18.269 1.00 40.09 287 GLN A O 1
ATOM 2415 N N . GLY A 1 288 ? -26.157 20.684 19.709 1.00 34.84 288 GLY A N 1
ATOM 2416 C CA . GLY A 1 288 ? -25.152 20.366 18.696 1.00 34.84 288 GLY A CA 1
ATOM 2417 C C . GLY A 1 288 ? -23.748 20.131 19.238 1.00 34.84 288 GLY A C 1
ATOM 2418 O O . GLY A 1 288 ? -22.782 20.506 18.589 1.00 34.84 288 GLY A O 1
ATOM 2419 N N . GLN A 1 289 ? -23.615 19.547 20.431 1.00 38.59 289 GLN A N 1
ATOM 2420 C CA . GLN A 1 289 ? -22.320 19.165 20.987 1.00 38.59 289 GLN A CA 1
ATOM 2421 C C . GLN A 1 289 ? -22.267 17.642 21.092 1.00 38.59 289 GLN A C 1
ATOM 2423 O O . GLN A 1 289 ? -22.856 17.030 21.979 1.00 38.59 289 GLN A O 1
ATOM 2428 N N . SER A 1 290 ? -21.579 17.017 20.143 1.00 39.22 290 SER A N 1
ATOM 2429 C CA . SER A 1 290 ? -21.063 15.659 20.268 1.00 39.22 290 SER A CA 1
ATOM 2430 C C . SER A 1 290 ? -19.827 15.541 19.389 1.00 39.22 290 SER A C 1
ATOM 2432 O O . SER A 1 290 ? -19.955 15.489 18.176 1.00 39.22 290 SER A O 1
ATOM 2434 N N . GLN A 1 291 ? -18.673 15.477 20.065 1.00 38.16 291 GLN A N 1
ATOM 2435 C CA . GLN A 1 291 ? -17.441 14.787 19.654 1.00 38.16 291 GLN A CA 1
ATOM 2436 C C . GLN A 1 291 ? -16.747 15.376 18.406 1.00 38.16 291 GLN A C 1
ATOM 2438 O O . GLN A 1 291 ? -17.314 15.489 17.337 1.00 38.16 291 GLN A O 1
ATOM 2443 N N . THR A 1 292 ? -15.486 15.793 18.460 1.00 38.19 292 THR A N 1
ATOM 2444 C CA . THR A 1 292 ? -14.348 14.955 18.846 1.00 38.19 292 THR A CA 1
ATOM 2445 C C . THR A 1 292 ? -13.179 15.806 19.333 1.00 38.19 292 THR A C 1
ATOM 2447 O O . THR A 1 292 ? -12.555 16.552 18.580 1.00 38.19 292 THR A O 1
ATOM 2450 N N . GLN A 1 293 ? -12.834 15.621 20.601 1.00 41.09 293 GLN A N 1
ATOM 2451 C CA . GLN A 1 293 ? -11.525 15.940 21.139 1.00 41.09 293 GLN A CA 1
ATOM 2452 C C . GLN A 1 293 ? -10.627 14.723 20.865 1.00 41.09 293 GLN A C 1
ATOM 2454 O O . GLN A 1 293 ? -10.757 13.685 21.505 1.00 41.09 293 GLN A O 1
ATOM 2459 N N . SER A 1 294 ? -9.755 14.815 19.865 1.00 31.38 294 SER A N 1
ATOM 2460 C CA . SER A 1 294 ? -8.565 13.964 19.733 1.00 31.38 294 SER A CA 1
ATOM 2461 C C . SER A 1 294 ? -7.510 14.752 18.974 1.00 31.38 294 SER A C 1
ATOM 2463 O O . SER A 1 294 ? -7.393 14.707 17.753 1.00 31.38 294 SER A O 1
ATOM 2465 N N . ARG A 1 295 ? -6.773 15.552 19.746 1.00 34.41 295 ARG A N 1
ATOM 2466 C CA . ARG A 1 295 ? -5.492 16.120 19.344 1.00 34.41 295 ARG A CA 1
ATOM 2467 C C . ARG A 1 295 ? -4.482 14.979 19.266 1.00 34.41 295 ARG A C 1
ATOM 2469 O O . ARG A 1 295 ? -4.123 14.406 20.285 1.00 34.41 295 ARG A O 1
ATOM 2476 N N . ASN A 1 296 ? -4.059 14.685 18.043 1.00 33.44 296 ASN A N 1
ATOM 2477 C CA . ASN A 1 296 ? -2.661 14.660 17.623 1.00 33.44 296 ASN A CA 1
ATOM 2478 C C . ASN A 1 296 ? -1.626 14.442 18.742 1.00 33.44 296 ASN A C 1
ATOM 2480 O O . ASN A 1 296 ? -1.148 15.400 19.346 1.00 33.44 296 ASN A O 1
ATOM 2484 N N . LEU A 1 297 ? -1.208 13.190 18.906 1.00 33.09 297 LEU A N 1
ATOM 2485 C CA . LEU A 1 297 ? 0.202 12.854 19.091 1.00 33.09 297 LEU A CA 1
ATOM 2486 C C . LEU A 1 297 ? 0.727 12.453 17.710 1.00 33.09 297 LEU A C 1
ATOM 2488 O O . LEU A 1 297 ? 0.577 11.316 17.267 1.00 33.09 297 LEU A O 1
ATOM 2492 N N . LYS A 1 298 ? 1.262 13.434 16.988 1.00 34.34 298 LYS A N 1
ATOM 2493 C CA . LYS A 1 298 ? 2.039 13.216 15.770 1.00 34.34 298 LYS A CA 1
ATOM 2494 C C . LYS A 1 298 ? 3.229 14.159 15.845 1.00 34.34 298 LYS A C 1
ATOM 2496 O O . LYS A 1 298 ? 3.200 15.250 15.284 1.00 34.34 298 LYS A O 1
ATOM 2501 N N . ASP A 1 299 ? 4.231 13.748 16.612 1.00 32.34 299 ASP A N 1
ATOM 2502 C CA . ASP A 1 299 ? 5.560 14.323 16.473 1.00 32.34 299 ASP A CA 1
ATOM 2503 C C . ASP A 1 299 ? 6.168 13.855 15.136 1.00 32.34 299 ASP A C 1
ATOM 2505 O O . ASP A 1 299 ? 5.895 12.730 14.690 1.00 32.34 299 ASP A O 1
ATOM 2509 N N . PRO A 1 300 ? 6.937 14.720 14.458 1.00 39.47 300 PRO A N 1
ATOM 2510 C CA . PRO A 1 300 ? 7.544 14.425 13.172 1.00 39.47 300 PRO A CA 1
ATOM 2511 C C . PRO A 1 300 ? 8.797 13.572 13.385 1.00 39.47 300 PRO A C 1
ATOM 2513 O O . PRO A 1 300 ? 9.751 14.010 14.023 1.00 39.47 300 PRO A O 1
ATOM 2516 N N . ILE A 1 301 ? 8.813 12.361 12.831 1.00 34.28 301 ILE A N 1
ATOM 2517 C CA . ILE A 1 301 ? 10.066 11.639 12.602 1.00 34.28 301 ILE A CA 1
ATOM 2518 C C . ILE A 1 301 ? 10.501 12.000 11.188 1.00 34.28 301 ILE A C 1
ATOM 2520 O O . ILE A 1 301 ? 10.048 11.409 10.211 1.00 34.28 301 ILE A O 1
ATOM 2524 N N . ASP A 1 302 ? 11.330 13.032 11.118 1.00 39.28 302 ASP A N 1
ATOM 2525 C CA . ASP A 1 302 ? 12.235 13.277 10.007 1.00 39.28 302 ASP A CA 1
ATOM 2526 C C . ASP A 1 302 ? 13.563 12.611 10.389 1.00 39.28 302 ASP A C 1
ATOM 2528 O O . ASP A 1 302 ? 14.265 13.097 11.274 1.00 39.28 302 ASP A O 1
ATOM 2532 N N . LEU A 1 303 ? 13.848 11.437 9.821 1.00 35.12 303 LEU A N 1
ATOM 2533 C CA . LEU A 1 303 ? 15.137 10.751 9.947 1.00 35.12 303 LEU A CA 1
ATOM 2534 C C . LEU A 1 303 ? 15.430 9.993 8.648 1.00 35.12 303 LEU A C 1
ATOM 2536 O O . LEU A 1 303 ? 15.286 8.774 8.562 1.00 35.12 303 LEU A O 1
ATOM 2540 N N . ASP A 1 304 ? 15.890 10.737 7.647 1.00 33.12 304 ASP A N 1
ATOM 2541 C CA . ASP A 1 304 ? 16.880 10.222 6.704 1.00 33.12 304 ASP A CA 1
ATOM 2542 C C . ASP A 1 304 ? 18.211 10.036 7.460 1.00 33.12 304 ASP A C 1
ATOM 2544 O O . ASP A 1 304 ? 18.985 10.978 7.629 1.00 33.12 304 ASP A O 1
ATOM 2548 N N . ALA A 1 305 ? 18.482 8.822 7.949 1.00 28.95 305 ALA A N 1
ATOM 2549 C CA . ALA A 1 305 ? 19.831 8.356 8.287 1.00 28.95 305 ALA A CA 1
ATOM 2550 C C . ALA A 1 305 ? 19.886 6.812 8.292 1.00 28.95 305 ALA A C 1
ATOM 2552 O O . ALA A 1 305 ? 18.950 6.168 8.772 1.00 28.95 305 ALA A O 1
ATOM 2553 N N . PRO A 1 306 ? 20.956 6.200 7.752 1.00 40.50 306 PRO A N 1
ATOM 2554 C CA . PRO A 1 306 ? 21.027 4.767 7.501 1.00 40.50 306 PRO A CA 1
ATOM 2555 C C . PRO A 1 306 ? 21.366 3.978 8.775 1.00 40.50 306 PRO A C 1
ATOM 2557 O O . PRO A 1 306 ? 22.183 4.409 9.579 1.00 40.50 306 PRO A O 1
ATOM 2560 N N . GLU A 1 307 ? 20.742 2.807 8.907 1.00 47.25 307 GLU A N 1
ATOM 2561 C CA . GLU A 1 307 ? 21.171 1.648 9.705 1.00 47.25 307 GLU A CA 1
ATOM 2562 C C . GLU A 1 307 ? 21.706 1.904 11.133 1.00 47.25 307 GLU A C 1
ATOM 2564 O O . GLU A 1 307 ? 22.902 2.062 11.361 1.00 47.25 307 GLU A O 1
ATOM 2569 N N . SER A 1 308 ? 20.832 1.752 12.135 1.00 37.06 308 SER A N 1
ATOM 2570 C CA . SER A 1 308 ? 21.243 1.173 13.423 1.00 37.06 308 SER A CA 1
ATOM 2571 C C . SER A 1 308 ? 20.293 0.038 13.788 1.00 37.06 308 SER A C 1
ATOM 2573 O O . SER A 1 308 ? 19.228 0.230 14.370 1.00 37.06 308 SER A O 1
ATOM 2575 N N . SER A 1 309 ? 20.674 -1.176 13.406 1.00 55.62 309 SER A N 1
ATOM 2576 C CA . SER A 1 309 ? 19.998 -2.436 13.728 1.00 55.62 309 SER A CA 1
ATOM 2577 C C . SER A 1 309 ? 20.265 -2.915 15.166 1.00 55.62 309 SER A C 1
ATOM 2579 O O . SER A 1 309 ? 20.255 -4.118 15.434 1.00 55.62 309 SER A O 1
ATOM 2581 N N . THR A 1 310 ? 20.527 -1.996 16.097 1.00 53.44 310 THR A N 1
ATOM 2582 C CA . THR A 1 310 ? 20.986 -2.323 17.453 1.00 53.44 310 THR A CA 1
ATOM 2583 C C . THR A 1 310 ? 20.496 -1.285 18.452 1.00 53.44 310 THR A C 1
ATOM 2585 O O . THR A 1 310 ? 20.813 -0.105 18.329 1.00 53.44 310 THR A O 1
ATOM 2588 N N . LEU A 1 311 ? 19.719 -1.736 19.438 1.00 65.31 311 LEU A N 1
ATOM 2589 C CA . LEU A 1 311 ? 19.153 -0.918 20.510 1.00 65.31 311 LEU A CA 1
ATOM 2590 C C . LEU A 1 311 ? 19.930 -1.218 21.798 1.00 65.31 311 LEU A C 1
ATOM 2592 O O . LEU A 1 311 ? 20.167 -2.389 22.110 1.00 65.31 311 LEU A O 1
ATOM 2596 N N . THR A 1 312 ? 20.376 -0.196 22.529 1.00 73.38 312 THR A N 1
ATOM 2597 C CA . THR A 1 312 ? 21.169 -0.426 23.749 1.00 73.38 312 THR A CA 1
ATOM 2598 C C . THR A 1 312 ? 20.276 -0.901 24.899 1.00 73.38 312 THR A C 1
ATOM 2600 O O . THR A 1 312 ? 19.102 -0.535 25.001 1.00 73.38 312 THR A O 1
ATOM 2603 N N . VAL A 1 313 ? 20.820 -1.712 25.812 1.00 73.00 313 VAL A N 1
ATOM 2604 C CA . VAL A 1 313 ? 20.073 -2.250 26.973 1.00 73.00 313 VAL A CA 1
ATOM 2605 C C . VAL A 1 313 ? 19.436 -1.140 27.821 1.00 73.00 313 VAL A C 1
ATOM 2607 O O . VAL A 1 313 ? 18.335 -1.295 28.354 1.00 73.00 313 VAL A O 1
ATOM 2610 N N . GLN A 1 314 ? 20.108 0.007 27.922 1.00 74.81 314 GLN A N 1
ATOM 2611 C CA . GLN A 1 314 ? 19.649 1.143 28.713 1.00 74.81 314 GLN A CA 1
ATOM 2612 C C . GLN A 1 314 ? 18.454 1.864 28.068 1.00 74.81 314 GLN A C 1
ATOM 2614 O O . GLN A 1 314 ? 17.514 2.235 28.774 1.00 74.81 314 GLN A O 1
ATOM 2619 N N . GLU A 1 315 ? 18.448 2.005 26.741 1.00 78.38 315 GLU A N 1
ATOM 2620 C CA . GLU A 1 315 ? 17.311 2.548 25.986 1.00 78.38 315 GLU A CA 1
ATOM 2621 C C . GLU A 1 315 ? 16.102 1.612 26.059 1.00 78.38 315 GLU A C 1
ATOM 2623 O O . GLU A 1 315 ? 14.976 2.066 26.269 1.00 78.38 315 GLU A O 1
ATOM 2628 N N . PHE A 1 316 ? 16.332 0.298 25.979 1.00 81.12 316 PHE A N 1
ATOM 2629 C CA . PHE A 1 316 ? 15.275 -0.701 26.120 1.00 81.12 316 PHE A CA 1
ATOM 2630 C C . PHE A 1 316 ? 14.639 -0.670 27.517 1.00 81.12 316 PHE A C 1
ATOM 2632 O O . PHE A 1 316 ? 13.414 -0.653 27.652 1.00 81.12 316 PHE A O 1
ATOM 2639 N N . ARG A 1 317 ? 15.461 -0.574 28.571 1.00 80.19 317 ARG A N 1
ATOM 2640 C CA . ARG A 1 317 ? 14.980 -0.427 29.953 1.00 80.19 317 ARG A CA 1
ATOM 2641 C C . ARG A 1 317 ? 14.174 0.859 30.143 1.00 80.19 317 ARG A C 1
ATOM 2643 O O . ARG A 1 317 ? 13.144 0.841 30.819 1.00 80.19 317 ARG A O 1
ATOM 2650 N N . ALA A 1 318 ? 14.626 1.969 29.559 1.00 80.75 318 ALA A N 1
ATOM 2651 C CA . ALA A 1 318 ? 13.903 3.235 29.611 1.00 80.75 318 ALA A CA 1
ATOM 2652 C C . ALA A 1 318 ? 12.536 3.123 28.916 1.00 80.75 318 ALA A C 1
ATOM 2654 O O . ALA A 1 318 ? 11.526 3.504 29.506 1.00 80.75 318 ALA A O 1
ATOM 2655 N N . ALA A 1 319 ? 12.484 2.508 27.731 1.00 82.19 319 ALA A N 1
ATOM 2656 C CA . ALA A 1 319 ? 11.240 2.268 27.004 1.00 82.19 319 ALA A CA 1
ATOM 2657 C C . ALA A 1 319 ? 10.261 1.374 27.788 1.00 82.19 319 ALA A C 1
ATOM 2659 O O . ALA A 1 319 ? 9.070 1.681 27.847 1.00 82.19 319 ALA A O 1
ATOM 2660 N N . LEU A 1 320 ? 10.749 0.318 28.452 1.00 81.81 320 LEU A N 1
ATOM 2661 C CA . LEU A 1 320 ? 9.921 -0.537 29.311 1.00 81.81 320 LEU A CA 1
ATOM 2662 C C . LEU A 1 320 ? 9.357 0.217 30.520 1.00 81.81 320 LEU A C 1
ATOM 2664 O O . LEU A 1 320 ? 8.181 0.049 30.832 1.00 81.81 320 LEU A O 1
ATOM 2668 N N . ARG A 1 321 ? 10.144 1.087 31.168 1.00 80.00 321 ARG A N 1
ATOM 2669 C CA . ARG A 1 321 ? 9.638 1.952 32.252 1.00 80.00 321 ARG A CA 1
ATOM 2670 C C . ARG A 1 321 ? 8.570 2.926 31.765 1.00 80.00 321 ARG A C 1
ATOM 2672 O O . ARG A 1 321 ? 7.614 3.188 32.489 1.00 80.00 321 ARG A O 1
ATOM 2679 N N . THR A 1 322 ? 8.719 3.457 30.554 1.00 82.00 322 THR A N 1
ATOM 2680 C CA . THR A 1 322 ? 7.722 4.352 29.957 1.00 82.00 322 THR A CA 1
ATOM 2681 C C . THR A 1 322 ? 6.444 3.604 29.571 1.00 82.00 322 THR A C 1
ATOM 2683 O O . THR A 1 322 ? 5.352 4.122 29.792 1.00 82.00 322 THR A O 1
ATOM 2686 N N . ALA A 1 323 ? 6.555 2.386 29.034 1.00 80.44 323 ALA A N 1
ATOM 2687 C CA . ALA A 1 323 ? 5.409 1.570 28.631 1.00 80.44 323 ALA A CA 1
ATOM 2688 C C . ALA A 1 323 ? 4.676 0.926 29.823 1.00 80.44 323 ALA A C 1
ATOM 2690 O O . ALA A 1 323 ? 3.455 0.767 29.784 1.00 80.44 323 ALA A O 1
ATOM 2691 N N . PHE A 1 324 ? 5.402 0.581 30.892 1.00 79.88 324 PHE A N 1
ATOM 2692 C CA . PHE A 1 324 ? 4.876 -0.123 32.064 1.00 79.88 324 PHE A CA 1
ATOM 2693 C C . PHE A 1 324 ? 5.245 0.585 33.383 1.00 79.88 324 PHE A C 1
ATOM 2695 O O . PHE A 1 324 ? 6.009 0.048 34.186 1.00 79.88 324 PHE A O 1
ATOM 2702 N N . PRO A 1 325 ? 4.663 1.764 33.676 1.00 78.00 325 PRO A N 1
ATOM 2703 C CA . PRO A 1 325 ? 5.006 2.567 34.858 1.00 78.00 325 PRO A CA 1
ATOM 2704 C C . PRO A 1 325 ? 4.614 1.932 36.206 1.00 78.00 325 PRO A C 1
ATOM 2706 O O . PRO A 1 32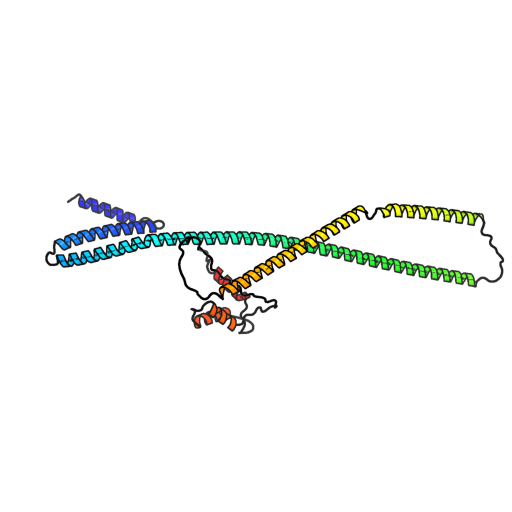5 ? 5.022 2.422 37.254 1.00 78.00 325 PRO A O 1
ATOM 2709 N N . LEU A 1 326 ? 3.811 0.862 36.194 1.00 71.81 326 LEU A N 1
ATOM 2710 C CA . LEU A 1 326 ? 3.347 0.147 37.391 1.00 71.81 326 LEU A CA 1
ATOM 2711 C C . LEU A 1 326 ? 4.177 -1.105 37.721 1.00 71.81 326 LEU A C 1
ATOM 2713 O O . LEU A 1 326 ? 3.908 -1.754 38.731 1.00 71.81 326 LEU A O 1
ATOM 2717 N N . LYS A 1 327 ? 5.139 -1.476 36.869 1.00 79.50 327 LYS A N 1
ATOM 2718 C CA . LYS A 1 327 ? 5.979 -2.661 37.070 1.00 79.50 327 LYS A CA 1
ATOM 2719 C C . LYS A 1 327 ? 7.157 -2.340 37.984 1.00 79.50 327 LYS A C 1
ATOM 2721 O O . LYS A 1 327 ? 7.750 -1.267 37.896 1.00 79.50 327 LYS A O 1
ATOM 2726 N N . SER A 1 328 ? 7.477 -3.274 38.875 1.00 81.88 328 SER A N 1
ATOM 2727 C CA . SER A 1 328 ? 8.622 -3.148 39.776 1.00 81.88 328 SER A CA 1
ATOM 2728 C C . SER A 1 328 ? 9.936 -3.281 39.006 1.00 81.88 328 SER A C 1
ATOM 2730 O O . SER A 1 328 ? 10.005 -3.956 37.980 1.00 81.88 328 SER A O 1
ATOM 2732 N N . ASP A 1 329 ? 11.004 -2.668 39.516 1.00 78.06 329 ASP A N 1
ATOM 2733 C CA . ASP A 1 329 ? 12.317 -2.713 38.861 1.00 78.06 329 ASP A CA 1
ATOM 2734 C C . ASP A 1 329 ? 12.837 -4.141 38.671 1.00 78.06 329 ASP A C 1
ATOM 2736 O O . ASP A 1 329 ? 13.497 -4.422 37.677 1.00 78.06 329 ASP A O 1
ATOM 2740 N N . GLN A 1 330 ? 12.454 -5.052 39.566 1.00 77.75 330 GLN A N 1
ATOM 2741 C CA . GLN A 1 330 ? 12.801 -6.466 39.501 1.00 77.75 330 GLN A CA 1
ATOM 2742 C C . GLN A 1 330 ? 12.104 -7.194 38.337 1.00 77.75 330 GLN A C 1
ATOM 2744 O O . GLN A 1 330 ? 12.747 -7.979 37.648 1.00 77.75 330 GLN A O 1
ATOM 2749 N N . GLU A 1 331 ? 10.828 -6.895 38.064 1.00 76.00 331 GLU A N 1
ATOM 2750 C CA . GLU A 1 331 ? 10.099 -7.449 36.907 1.00 76.00 331 GLU A CA 1
ATOM 2751 C C . GLU A 1 331 ? 10.623 -6.881 35.579 1.00 76.00 331 GLU A C 1
ATOM 2753 O O . GLU A 1 331 ? 10.631 -7.564 34.557 1.00 76.00 331 GLU A O 1
ATOM 2758 N N . ILE A 1 332 ? 11.067 -5.621 35.581 1.00 81.50 332 ILE A N 1
ATOM 2759 C CA . ILE A 1 332 ? 11.672 -4.989 34.402 1.00 81.50 332 ILE A CA 1
ATOM 2760 C C . ILE A 1 332 ? 13.048 -5.598 34.123 1.00 81.50 332 ILE A C 1
ATOM 2762 O O . ILE A 1 332 ? 13.359 -5.887 32.971 1.00 81.50 332 ILE A O 1
ATOM 2766 N N . ASP A 1 333 ? 13.847 -5.849 35.160 1.00 79.44 333 ASP A N 1
ATOM 2767 C CA . ASP A 1 333 ? 15.150 -6.505 35.031 1.00 79.44 333 ASP A CA 1
ATOM 2768 C C . ASP A 1 333 ? 15.023 -7.969 34.571 1.00 79.44 333 ASP A C 1
ATOM 2770 O O . ASP A 1 333 ? 15.832 -8.429 33.767 1.00 79.44 333 ASP A O 1
ATOM 2774 N N . GLU A 1 334 ? 13.966 -8.679 34.976 1.00 79.50 334 GLU A N 1
ATOM 2775 C CA . GLU A 1 334 ? 13.651 -10.033 34.494 1.00 79.50 334 GLU A CA 1
ATOM 2776 C C . GLU A 1 334 ? 13.272 -10.054 32.999 1.00 79.50 334 GLU A C 1
ATOM 2778 O O . GLU A 1 334 ? 13.707 -10.933 32.248 1.00 79.50 334 GLU A O 1
ATOM 2783 N N . LEU A 1 335 ? 12.524 -9.046 32.531 1.00 76.50 335 LEU A N 1
ATOM 2784 C CA . LEU A 1 335 ? 12.193 -8.864 31.111 1.00 76.50 335 LEU A CA 1
ATOM 2785 C C . LEU A 1 335 ? 13.426 -8.515 30.268 1.00 76.50 335 LEU A C 1
ATOM 2787 O O . LEU A 1 335 ? 13.586 -9.028 29.160 1.00 76.50 335 LEU A O 1
ATOM 2791 N N . VAL A 1 336 ? 14.313 -7.669 30.798 1.00 78.69 336 VAL A N 1
ATOM 2792 C CA . VAL A 1 336 ? 15.587 -7.323 30.152 1.00 78.69 336 VAL A CA 1
ATOM 2793 C C . VAL A 1 336 ? 16.495 -8.552 30.066 1.00 78.69 336 VAL A C 1
ATOM 2795 O O . VAL A 1 336 ? 17.036 -8.826 28.998 1.00 78.69 336 VAL A O 1
ATOM 2798 N N . ALA A 1 337 ? 16.604 -9.341 31.139 1.00 73.50 337 ALA A N 1
ATOM 2799 C CA . ALA A 1 337 ? 17.385 -10.578 31.151 1.00 73.50 337 ALA A CA 1
ATOM 2800 C C . ALA A 1 337 ? 16.826 -11.634 30.180 1.00 73.50 337 ALA A C 1
ATOM 2802 O O . ALA A 1 337 ? 17.588 -12.309 29.488 1.00 73.50 337 ALA A O 1
ATOM 2803 N N . SER A 1 338 ? 15.497 -11.731 30.062 1.00 72.31 338 SER A N 1
ATOM 2804 C CA . SER A 1 338 ? 14.829 -12.629 29.105 1.00 72.31 338 SER A CA 1
ATOM 2805 C C . SER A 1 338 ? 15.097 -12.240 27.648 1.00 72.31 338 SER A C 1
ATOM 2807 O O . SER A 1 338 ? 15.167 -13.103 26.775 1.00 72.31 338 SER A O 1
ATOM 2809 N N . ALA A 1 339 ? 15.289 -10.947 27.375 1.00 66.25 339 ALA A N 1
ATOM 2810 C CA . ALA A 1 339 ? 15.684 -10.463 26.055 1.00 66.25 339 ALA A CA 1
ATOM 2811 C C . ALA A 1 339 ? 17.172 -10.727 25.733 1.00 66.25 339 ALA A C 1
ATOM 2813 O O . ALA A 1 339 ? 17.558 -10.649 24.566 1.00 66.25 339 ALA A O 1
ATOM 2814 N N . GLN A 1 340 ? 17.994 -11.049 26.741 1.00 69.38 340 GLN A N 1
ATOM 2815 C CA . GLN A 1 340 ? 19.453 -11.190 26.642 1.00 69.38 340 GLN A CA 1
ATOM 2816 C C . GLN A 1 340 ? 19.975 -12.642 26.630 1.00 69.38 340 GLN A C 1
ATOM 2818 O O . GLN A 1 340 ? 21.165 -12.841 26.388 1.00 69.38 340 GLN A O 1
ATOM 2823 N N . SER A 1 341 ? 19.156 -13.672 26.875 1.00 55.94 341 SER A N 1
ATOM 2824 C CA . SER A 1 341 ? 19.664 -15.046 27.039 1.00 55.94 341 SER A CA 1
ATOM 2825 C C . SER A 1 341 ? 20.114 -15.734 25.719 1.00 55.94 341 SER A C 1
ATOM 2827 O O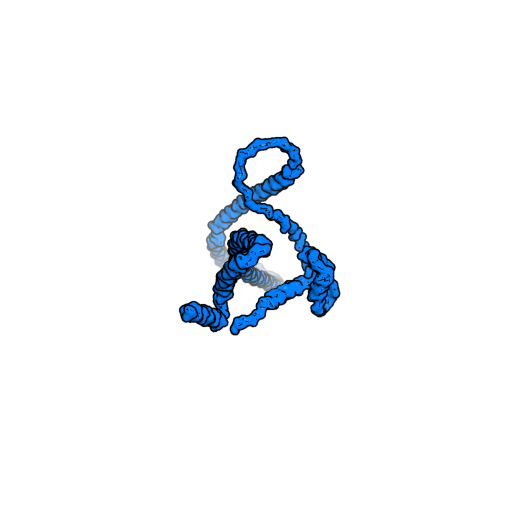 . SER A 1 341 ? 19.307 -16.265 24.955 1.00 55.94 341 SER A O 1
ATOM 2829 N N . GLU A 1 342 ? 21.447 -15.701 25.518 1.00 50.56 342 GLU A N 1
ATOM 2830 C CA . GLU A 1 342 ? 22.417 -16.551 24.764 1.00 50.56 342 GLU A CA 1
ATOM 2831 C C . GLU A 1 342 ? 22.406 -16.649 23.208 1.00 50.56 342 GLU A C 1
ATOM 2833 O O . GLU A 1 342 ? 21.353 -16.501 22.578 1.00 50.56 342 GLU A O 1
ATOM 2838 N N . PRO A 1 343 ? 23.574 -16.935 22.561 1.00 55.62 343 PRO A N 1
ATOM 2839 C CA . PRO A 1 343 ? 24.826 -16.167 22.667 1.00 55.62 343 PRO A CA 1
ATOM 2840 C C . PRO A 1 343 ? 25.428 -15.820 21.282 1.00 55.62 343 PRO A C 1
ATOM 2842 O O . PRO A 1 343 ? 25.484 -16.661 20.393 1.00 55.62 343 PRO A O 1
ATOM 2845 N N . ASP A 1 344 ? 25.885 -14.579 21.097 1.00 41.34 344 ASP A N 1
ATOM 2846 C CA . ASP A 1 344 ? 27.235 -14.252 20.602 1.00 41.34 344 ASP A CA 1
ATOM 2847 C C . ASP A 1 344 ? 27.360 -12.756 20.262 1.00 41.34 344 ASP A C 1
ATOM 2849 O O . ASP A 1 344 ? 26.577 -12.190 19.503 1.00 41.34 344 ASP A O 1
ATOM 2853 N N . ASN A 1 345 ? 28.431 -12.173 20.805 1.00 47.81 345 ASN A N 1
ATOM 2854 C CA . ASN A 1 345 ? 28.979 -10.828 20.615 1.00 47.81 345 ASN A CA 1
ATOM 2855 C C . ASN A 1 345 ? 28.218 -9.621 21.211 1.00 47.81 345 ASN A C 1
ATOM 2857 O O . ASN A 1 345 ? 27.158 -9.208 20.759 1.00 47.81 345 ASN A O 1
ATOM 2861 N N . SER A 1 346 ? 28.908 -9.019 22.192 1.00 51.62 346 SER A N 1
ATOM 2862 C CA . SER A 1 346 ? 28.650 -7.798 22.974 1.00 51.62 346 SER A CA 1
ATOM 2863 C C . SER A 1 346 ? 27.428 -7.806 23.898 1.00 51.62 346 SER A C 1
ATOM 2865 O O . SER A 1 346 ? 26.292 -7.683 23.463 1.00 51.62 346 SER A O 1
ATOM 2867 N N . ASN A 1 347 ? 27.699 -7.840 25.207 1.00 57.75 347 ASN A N 1
ATOM 2868 C CA . ASN A 1 347 ? 26.734 -7.846 26.317 1.00 57.75 347 ASN A CA 1
ATOM 2869 C C . ASN A 1 347 ? 25.826 -6.595 26.429 1.00 57.75 347 ASN A C 1
ATOM 2871 O O . ASN A 1 347 ? 25.069 -6.493 27.391 1.00 57.75 347 ASN A O 1
ATOM 2875 N N . ASP A 1 348 ? 25.872 -5.663 25.473 1.00 60.59 348 ASP A N 1
ATOM 2876 C CA . ASP A 1 348 ? 25.250 -4.334 25.591 1.00 60.59 348 ASP A CA 1
ATOM 2877 C C . ASP A 1 348 ? 24.188 -4.029 24.518 1.00 60.59 348 ASP A C 1
ATOM 2879 O O . ASP A 1 348 ? 23.599 -2.942 24.515 1.00 60.59 348 ASP A O 1
ATOM 2883 N N . THR A 1 349 ? 23.896 -4.974 23.619 1.00 60.44 349 THR A N 1
ATOM 2884 C CA . THR A 1 349 ? 23.054 -4.736 22.438 1.00 60.44 349 THR A CA 1
ATOM 2885 C C . THR A 1 349 ? 21.894 -5.724 22.311 1.00 60.44 349 THR A C 1
ATOM 2887 O O . THR A 1 349 ? 22.071 -6.938 22.296 1.00 60.44 349 THR A O 1
ATOM 2890 N N . ILE A 1 350 ? 20.678 -5.190 22.164 1.00 62.47 350 ILE A N 1
ATOM 2891 C CA . ILE A 1 350 ? 19.449 -5.951 21.911 1.00 62.47 350 ILE A CA 1
ATOM 2892 C C . ILE A 1 350 ? 19.050 -5.737 20.445 1.00 62.47 350 ILE A C 1
ATOM 2894 O O . ILE A 1 350 ? 18.850 -4.606 19.995 1.00 62.47 350 ILE A O 1
ATOM 2898 N N . SER A 1 351 ? 18.942 -6.824 19.676 1.00 61.47 351 SER A N 1
ATOM 2899 C CA . SER A 1 351 ? 18.539 -6.761 18.266 1.00 61.47 351 SER A CA 1
ATOM 2900 C C . SER A 1 351 ? 17.017 -6.656 18.126 1.00 61.47 351 SER A C 1
ATOM 2902 O O . SER A 1 351 ? 16.271 -7.505 18.623 1.00 61.47 351 SER A O 1
ATOM 2904 N N . SER A 1 352 ? 16.540 -5.645 17.393 1.00 58.75 352 SER A N 1
ATOM 2905 C CA . SER A 1 352 ? 15.110 -5.394 17.155 1.00 58.75 352 SER A CA 1
ATOM 2906 C C . SER A 1 352 ? 14.404 -6.552 16.435 1.00 58.75 352 SER A C 1
ATOM 2908 O O . SER A 1 352 ? 13.219 -6.781 16.664 1.00 58.75 352 SER A O 1
ATOM 2910 N N . GLN A 1 353 ? 15.125 -7.341 15.625 1.00 57.62 353 GLN A N 1
ATOM 2911 C CA . GLN A 1 353 ? 14.573 -8.540 14.977 1.00 57.62 353 GLN A CA 1
ATOM 2912 C C . GLN A 1 353 ? 14.138 -9.612 15.991 1.00 57.62 353 GLN A C 1
ATOM 2914 O O . GLN A 1 353 ? 13.139 -10.289 15.762 1.00 57.62 353 GLN A O 1
ATOM 2919 N N . ARG A 1 354 ? 14.820 -9.730 17.140 1.00 58.94 354 ARG A N 1
ATOM 2920 C CA . ARG A 1 354 ? 14.502 -10.737 18.169 1.00 58.94 354 ARG A CA 1
ATOM 2921 C C . ARG A 1 354 ? 13.252 -10.377 18.977 1.00 58.94 354 ARG A C 1
ATOM 2923 O O . ARG A 1 354 ? 12.475 -11.268 19.304 1.00 58.94 354 ARG A O 1
ATOM 2930 N N . LEU A 1 355 ? 13.009 -9.088 19.235 1.00 58.72 355 LEU A N 1
ATOM 2931 C CA . LEU A 1 355 ? 11.779 -8.625 19.898 1.00 58.72 355 LEU A CA 1
ATOM 2932 C C . LEU A 1 355 ? 10.530 -8.978 19.079 1.00 58.72 355 LEU A C 1
ATOM 2934 O O . LEU A 1 355 ? 9.524 -9.407 19.641 1.00 58.72 355 LEU A O 1
ATOM 2938 N N . HIS A 1 356 ? 10.614 -8.865 17.751 1.00 55.81 356 HIS A N 1
ATOM 2939 C CA . HIS A 1 356 ? 9.534 -9.280 16.858 1.00 55.81 356 HIS A CA 1
ATOM 2940 C C . HIS A 1 356 ? 9.333 -10.802 16.839 1.00 55.81 356 HIS A C 1
ATOM 2942 O O . HIS A 1 356 ? 8.187 -11.248 16.823 1.00 55.81 356 HIS A O 1
ATOM 2948 N N . SER A 1 357 ? 10.407 -11.597 16.909 1.00 57.72 357 SER A N 1
ATOM 2949 C CA . SER A 1 357 ? 10.303 -13.061 17.006 1.00 57.72 357 SER A CA 1
ATOM 2950 C C . SER A 1 357 ? 9.703 -13.531 18.336 1.00 57.72 357 SER A C 1
ATOM 2952 O O . SER A 1 357 ? 8.845 -14.402 18.318 1.00 57.72 357 SER A O 1
ATOM 2954 N N . LEU A 1 358 ? 10.058 -12.922 19.475 1.00 56.72 358 LEU A N 1
ATOM 2955 C CA . LEU A 1 358 ? 9.479 -13.272 20.785 1.00 56.72 358 LEU A CA 1
ATOM 2956 C C . LEU A 1 358 ? 7.999 -12.870 20.908 1.00 56.72 358 LEU A C 1
ATOM 2958 O O . LEU A 1 358 ? 7.207 -13.584 21.521 1.00 56.72 358 LEU A O 1
ATOM 2962 N N . LEU A 1 359 ? 7.599 -11.751 20.293 1.00 56.50 359 LEU A N 1
ATOM 2963 C CA . LEU A 1 359 ? 6.186 -11.376 20.146 1.00 56.50 359 LEU A CA 1
ATOM 2964 C C . LEU A 1 359 ? 5.425 -12.361 19.248 1.00 56.50 359 LEU A C 1
ATOM 2966 O O . LEU A 1 359 ? 4.268 -12.673 19.524 1.00 56.50 359 LEU A O 1
ATOM 2970 N N . ALA A 1 360 ? 6.070 -12.878 18.199 1.00 51.72 360 ALA A N 1
ATOM 2971 C CA . ALA A 1 360 ? 5.493 -13.918 17.354 1.00 51.72 360 ALA A CA 1
ATOM 2972 C C . ALA A 1 360 ? 5.395 -15.268 18.090 1.00 51.72 360 ALA A C 1
ATOM 2974 O O . ALA A 1 360 ? 4.378 -15.945 17.975 1.00 51.72 360 ALA A O 1
ATOM 2975 N N . GLU A 1 361 ? 6.388 -15.637 18.900 1.00 51.16 361 GLU A N 1
ATOM 2976 C CA . GLU A 1 361 ? 6.380 -16.871 19.697 1.00 51.16 361 GLU A CA 1
ATOM 2977 C C . GLU A 1 361 ? 5.358 -16.821 20.846 1.00 51.16 361 GLU A C 1
ATOM 2979 O O . GLU A 1 361 ? 4.665 -17.812 21.086 1.00 51.16 361 GLU A O 1
ATOM 2984 N N . SER A 1 362 ? 5.161 -15.665 21.497 1.00 49.75 362 SER A N 1
ATOM 2985 C CA . SER A 1 362 ? 4.114 -15.515 22.523 1.00 49.75 362 SER A CA 1
ATOM 2986 C C . SER A 1 362 ? 2.698 -15.488 21.931 1.00 49.75 362 SER A C 1
ATOM 2988 O O . SER A 1 362 ? 1.755 -15.954 22.572 1.00 49.75 362 SER A O 1
ATOM 2990 N N . GLY A 1 363 ? 2.551 -15.042 20.677 1.00 42.84 363 GLY A N 1
ATOM 2991 C CA . GLY A 1 363 ? 1.303 -15.143 19.915 1.00 42.84 363 GLY A CA 1
ATOM 2992 C C . GLY A 1 363 ? 0.960 -16.567 19.456 1.00 42.84 363 GLY A C 1
ATOM 2993 O O . GLY A 1 363 ? -0.210 -16.868 19.226 1.00 42.84 363 GLY A O 1
ATOM 2994 N N . VAL A 1 364 ? 1.950 -17.462 19.357 1.00 38.19 364 VAL A N 1
ATOM 2995 C CA . VAL A 1 364 ? 1.766 -18.853 18.898 1.00 38.19 364 VAL A CA 1
ATOM 2996 C C . VAL A 1 364 ? 1.532 -19.828 20.063 1.00 38.19 364 VAL A C 1
ATOM 2998 O O . VAL A 1 364 ? 0.889 -20.860 19.879 1.00 38.19 364 VAL A O 1
ATOM 3001 N N . ALA A 1 365 ? 1.926 -19.482 21.293 1.00 35.00 365 ALA A N 1
ATOM 3002 C CA . ALA A 1 365 ? 1.683 -20.318 22.475 1.00 35.00 365 ALA A CA 1
ATOM 3003 C C . ALA A 1 365 ? 0.220 -20.315 22.987 1.00 35.00 365 ALA A C 1
ATOM 3005 O O . ALA A 1 365 ? -0.118 -21.106 23.868 1.00 35.00 365 ALA A O 1
ATOM 3006 N N . ALA A 1 366 ? -0.668 -19.474 22.437 1.00 36.06 366 ALA A N 1
ATOM 3007 C CA . ALA A 1 366 ? -2.084 -19.405 22.828 1.00 36.06 366 ALA A CA 1
ATOM 3008 C C . ALA A 1 366 ? -3.028 -20.302 21.999 1.00 36.06 366 ALA A C 1
ATOM 3010 O O . ALA A 1 366 ? -4.241 -20.270 22.206 1.00 36.06 366 ALA A O 1
ATOM 3011 N N . LEU A 1 367 ? -2.504 -21.120 21.082 1.00 33.69 367 LEU A N 1
ATOM 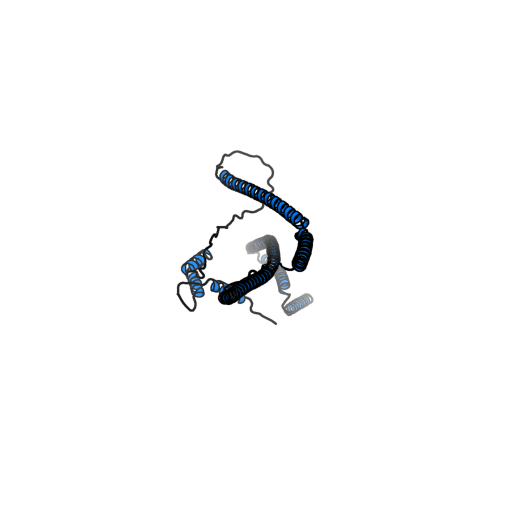3012 C CA . LEU A 1 367 ? -3.297 -22.078 20.306 1.00 33.69 367 LEU A CA 1
ATOM 3013 C C . LEU A 1 367 ? 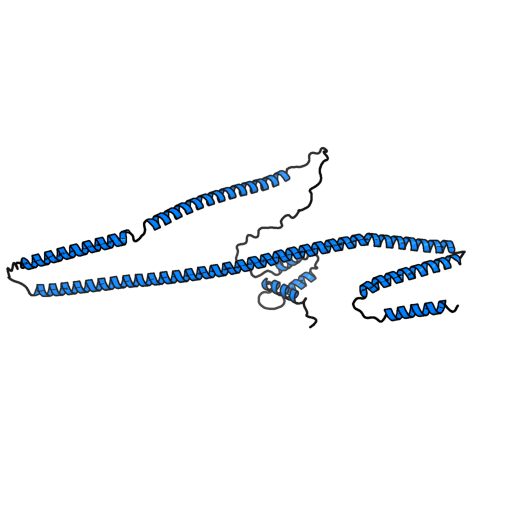-2.666 -23.469 20.378 1.00 33.69 367 LEU A C 1
ATOM 3015 O O . LEU A 1 367 ? -2.044 -23.953 19.436 1.00 33.69 367 LEU A O 1
ATOM 3019 N N . HIS A 1 368 ? -2.861 -24.134 21.517 1.00 30.77 368 HIS A N 1
ATOM 3020 C CA . HIS A 1 368 ? -2.771 -25.589 21.561 1.00 30.77 368 HIS A CA 1
ATOM 3021 C C . HIS A 1 368 ? -4.047 -26.169 20.923 1.00 30.77 368 HIS A C 1
ATOM 3023 O O . HIS A 1 368 ? -5.147 -25.774 21.321 1.00 30.77 368 HIS A O 1
ATOM 3029 N N . PRO A 1 369 ? -3.945 -27.097 19.957 1.00 40.53 369 PRO A N 1
ATOM 3030 C CA . PRO A 1 369 ? -5.106 -27.766 19.400 1.00 40.53 369 PRO A CA 1
ATOM 3031 C C . PRO A 1 369 ? -5.598 -28.805 20.409 1.00 40.53 369 PRO A C 1
ATOM 3033 O O . PRO A 1 369 ? -4.835 -29.659 20.870 1.00 40.53 369 PRO A O 1
ATOM 3036 N N . ALA A 1 370 ? -6.877 -28.727 20.754 1.00 31.31 370 ALA A N 1
ATOM 3037 C CA . ALA A 1 370 ? -7.610 -29.811 21.379 1.00 31.31 370 ALA A CA 1
ATOM 3038 C C . ALA A 1 370 ? -8.740 -30.212 20.423 1.00 31.31 370 ALA A C 1
ATOM 3040 O O . ALA A 1 370 ? -9.679 -29.438 20.265 1.00 31.31 370 ALA A O 1
ATOM 3041 N N . LEU A 1 371 ? -8.612 -31.427 19.865 1.00 35.12 371 LEU A N 1
ATOM 3042 C CA . LEU A 1 371 ? -9.616 -32.229 19.133 1.00 35.12 371 LEU A CA 1
ATOM 3043 C C . LEU A 1 371 ? -10.015 -31.651 17.756 1.00 35.12 371 LEU A C 1
ATOM 3045 O O . LEU A 1 371 ? -10.429 -30.505 17.666 1.00 35.12 371 LEU A O 1
ATOM 3049 N N . GLU A 1 372 ? -9.886 -32.344 16.622 1.00 33.59 372 GLU A N 1
ATOM 3050 C CA . GLU A 1 372 ? -9.956 -33.782 16.287 1.00 33.59 372 GLU A CA 1
ATOM 3051 C C . GLU A 1 372 ? -8.852 -34.233 15.319 1.00 33.59 372 GLU A C 1
ATOM 3053 O O . GLU A 1 372 ? -8.394 -33.398 14.502 1.00 33.59 372 GLU A O 1
#

Foldseek 3Di:
DPPVVVVVVVVVVVVVVVVPDDDDPCPVVCVVVVVVVVVVVVVVVLVVLVVVLVVPPVCNVVSVVVSVVVVVVVVVVVVVVVVVVVVVVVVVVVVVVVVVVVVVVVVVVVVVVVVVVVVVVVVVVVVVVVVVVVVVVVVVVVVVVVVVVVVVVVVVVVVVVVVVVVVVVVVVVVVVVVVDDDDDPDPVVPPVVNVVVVVVVVVVVVVVVVVVVVVVCVVVVPVPPVVVVVVVVVVVVVVVVVVVVVVVVVVVVVVVVVVVVVVVVVVVVVVVPDDDDDDDDDDDDPDDDDDDPDDDPDDDPPDPDDDDQWDWLVNQLVVCCVVCVPDDPVVSVVVSVVQQPDDDDDSTTRGPVVVVVVVVVVVVVVDDDDDD

Sequence (372 aa):
MSQHFRNLNYRCYVFVLLLFLPYYTNIFLSEKVLTYLNLLWLQVYRDVFGCFIKEFKTYQPLLSGIKKEYENTLAYLQDQIRELEPLRSHLRLVTEECDRKIQARWAEEQAEIGALKREKQQLQRHIEAMREKEKAMEAVVDCLQSQLSQQYLQYREERDARKLLIWKLNDLTRGSVKEEHPADDNIEAKDPVGLQLALKVCREDLTKAQVELNRMKAEYWDVVPRRNWDTLEQTHRQNLLQLKTLQGDFDQLKREYDTLLELHKSGSMQNKTQDPITVQMDESVSQGQSQTQSRNLKDPIDLDAPESSTLTVQEFRAALRTAFPLKSDQEIDELVASAQSEPDNSNDTISSQRLHSLLAESGVAALHPALE

Organism: Sander lucioperca (NCBI:txid283035)

pLDDT: mean 75.04, std 22.56, range [28.95, 98.69]

Secondary structure (DSSP, 8-state):
-HHHHHHHHHHHHHHHHHTSS-SSS-HHHHHHHHHHHHHHHHHHHHHHHHHHHHH-TTTHHHHHHHHHHHHHHHHHHHHHHHHHHHHHHHHHHHHHHHHHHHHHHHHHHHHHHHHHHHHHHHHHHHHHHHHHHHHHHHHHHHHHHHHHHHHHHHHHHHHHHHHHHHHHHHHHHHHHTTS--S---------HHHHHHHHHHHHHHHHHHHHHHHHHHHHHTTSS-HHHHHHHHHHHHHHHHHHHHHHHHHHHHHHHHHHHHHHHHHHHHHTTS-------------------------------------EEHHHHHHHHHHH-TTS-HHHH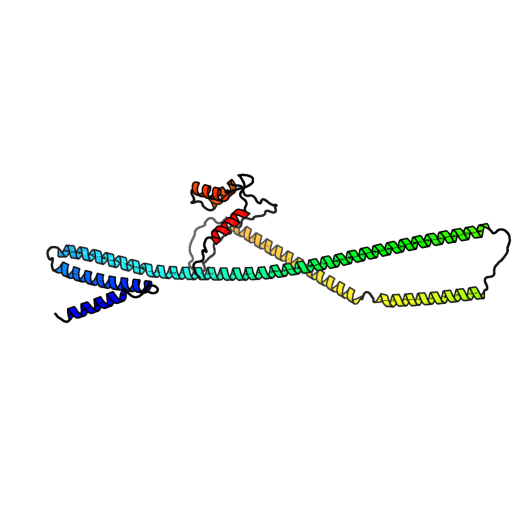HHHHHHHH-S-SS-TTEE-HHHHHHHHHHHHHTT------